Protein 6H7B (pdb70)

Nearest PDB structures (foldseek):
  6h7b-assembly1_C  TM=1.011E+00  e=3.199E-10  Leishmania major
  4ive-assembly1_A  TM=8.947E-01  e=1.977E-04  Homo sapiens
  3kur-assembly3_C  TM=9.479E-01  e=4.602E-04  Homo sapiens
  3kur-assembly8_H  TM=9.692E-01  e=7.920E-04  Homo sapiens
  4ive-assembly1_B  TM=9.303E-01  e=5.515E-04  Homo sapiens

B-factor: mean 55.82, std 16.02, range [29.41, 116.45]

Secondary structure (DSSP, 8-state):
-PPPPHHHHHTS-HHHHHHHHHHHHHHHHHHH-TTTHHHHHHHHTTS-HHHHHHHHT-HHHHHHHHHHHHHHHHHHH-/----TTPPP---/-PPPPHHHHHTS-HHHHHHHHHHHHHHHHHHH-TTTHHHHHHHHTTS-HHHHHHHHT-HHHHHHHHHHHHHHHHHT-/----TTPPPP--

Structure (mmCIF, N/CA/C/O backbone):
data_6H7B
#
_entry.id   6H7B
#
_cell.length_a   83.330
_cell.length_b   83.330
_cell.length_c   58.160
_cell.angle_alpha   90.00
_cell.angle_beta   90.00
_cell.angle_gamma   120.00
#
_symmetry.space_group_name_H-M   'P 65'
#
loop_
_entity.id
_entity.type
_entity.pdbx_description
1 polymer 'Polyadenylate-binding protein'
2 polymer HIS-HIS-MET-ASN-PRO-ASN-ALA-THR-GLU-PHE-MET-PRO
3 water water
#
loop_
_atom_site.group_PDB
_atom_site.id
_atom_site.type_symbol
_atom_site.label_atom_id
_atom_site.label_alt_id
_atom_site.label_comp_id
_atom_site.label_asym_id
_atom_site.label_entity_id
_atom_site.label_seq_id
_atom_site.pdbx_PDB_ins_code
_atom_site.Cartn_x
_atom_site.Cartn_y
_atom_site.Cartn_z
_atom_site.occupancy
_atom_site.B_iso_or_equiv
_atom_site.auth_seq_id
_atom_site.auth_comp_id
_atom_site.auth_asym_id
_atom_site.auth_atom_id
_atom_site.pdbx_PDB_model_num
ATOM 1 N N . LEU A 1 14 ? -2.005 -18.440 8.729 1.00 86.31 482 LEU A N 1
ATOM 2 C CA . LEU A 1 14 ? -2.926 -19.503 8.340 1.00 70.89 482 LEU A CA 1
ATOM 3 C C . LEU A 1 14 ? -3.158 -20.500 9.469 1.00 62.34 482 LEU A C 1
ATOM 4 O O . LEU A 1 14 ? -2.250 -21.248 9.836 1.00 59.80 482 LEU A O 1
ATOM 9 N N . PRO A 1 15 ? -4.378 -20.520 10.012 1.00 58.66 483 PRO A N 1
ATOM 10 C CA . PRO A 1 15 ? -4.698 -21.511 11.034 1.00 54.50 483 PRO A CA 1
ATOM 11 C C . PRO A 1 15 ? -4.685 -22.906 10.440 1.00 57.24 483 PRO A C 1
ATOM 12 O O . PRO A 1 15 ? -4.898 -23.082 9.227 1.00 50.85 483 PRO A O 1
ATOM 16 N N . PRO A 1 16 ? -4.424 -23.932 11.249 1.00 62.43 484 PRO A N 1
ATOM 17 C CA . PRO A 1 16 ? -4.380 -25.293 10.711 1.00 64.20 484 PRO A CA 1
ATOM 18 C C . PRO A 1 16 ? -5.759 -25.754 10.273 1.00 60.04 484 PRO A C 1
ATOM 19 O O . PRO A 1 16 ? -6.785 -25.301 10.787 1.00 61.94 484 PRO A O 1
ATOM 23 N N . ILE A 1 17 ? -5.771 -26.661 9.305 1.00 56.84 485 ILE A N 1
ATOM 24 C CA . ILE A 1 17 ? -7.015 -27.285 8.874 1.00 58.44 485 ILE A CA 1
ATOM 25 C C . ILE A 1 17 ? -7.346 -28.420 9.828 1.00 56.15 485 ILE A C 1
ATOM 26 O O . ILE A 1 17 ? -6.477 -29.226 10.183 1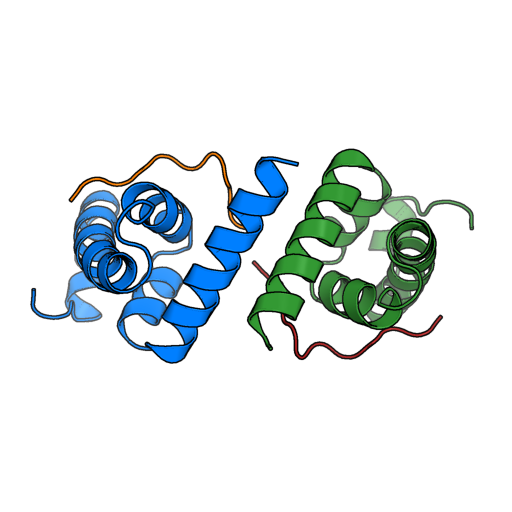.00 53.52 485 ILE A O 1
ATOM 31 N N . THR A 1 18 ? -8.596 -28.486 10.244 1.00 48.48 486 THR A N 1
ATOM 32 C CA . THR A 1 18 ? -9.056 -29.605 11.038 1.00 47.60 486 THR A CA 1
ATOM 33 C C . THR A 1 18 ? -9.292 -30.813 10.136 1.00 50.07 486 THR A C 1
ATOM 34 O O . THR A 1 18 ? -9.515 -30.669 8.930 1.00 43.15 486 THR A O 1
ATOM 38 N N . PRO A 1 19 ? -9.223 -32.026 10.689 1.00 57.63 487 PRO A N 1
ATOM 39 C CA . PRO A 1 19 ? -9.579 -33.199 9.875 1.00 59.27 487 PRO A CA 1
ATOM 40 C C . PRO A 1 19 ? -11.010 -33.145 9.373 1.00 48.88 487 PRO A C 1
ATOM 41 O O . PRO A 1 19 ? -11.283 -33.565 8.240 1.00 48.78 487 PRO A O 1
ATOM 45 N N . GLN A 1 20 ? -11.932 -32.624 10.188 1.00 44.13 488 GLN A N 1
ATOM 46 C CA . GLN A 1 20 ? -13.316 -32.467 9.750 1.00 45.64 488 GLN A CA 1
ATOM 47 C C . GLN A 1 20 ? -13.409 -31.566 8.526 1.00 42.28 488 GLN A C 1
ATOM 48 O O . GLN A 1 20 ? -14.144 -31.868 7.579 1.00 45.67 488 GLN A O 1
ATOM 54 N N . GLU A 1 21 ? -12.681 -30.446 8.532 1.00 39.10 489 GLU A N 1
ATOM 55 C CA . GLU A 1 21 ? -12.699 -29.554 7.378 1.00 41.83 489 GLU A CA 1
ATOM 56 C C . GLU A 1 21 ? -12.179 -30.251 6.132 1.00 43.46 489 GLU A C 1
ATOM 57 O O . GLU A 1 21 ? -12.779 -30.143 5.058 1.00 42.76 489 GLU A O 1
ATOM 63 N N . LEU A 1 22 ? -11.072 -30.985 6.265 1.00 39.10 490 LEU A N 1
ATOM 64 C CA . LEU A 1 22 ? -10.415 -31.567 5.100 1.00 47.60 490 LEU A CA 1
ATOM 65 C C . LEU A 1 22 ? -11.336 -32.537 4.370 1.00 38.79 490 LEU A C 1
ATOM 66 O O . LEU A 1 22 ? -11.417 -32.517 3.137 1.00 52.67 490 LEU A O 1
ATOM 71 N N . GLU A 1 23 ? -12.048 -33.385 5.113 1.00 39.76 491 GLU A N 1
ATOM 72 C CA . GLU A 1 23 ? -12.950 -34.344 4.485 1.00 42.44 491 GLU A CA 1
ATOM 73 C C . GLU A 1 23 ? -14.206 -33.690 3.928 1.00 51.43 491 GLU A C 1
ATOM 74 O O . GLU A 1 23 ? -14.934 -34.336 3.169 1.00 59.74 491 GLU A O 1
ATOM 80 N N . SER A 1 24 ? -14.477 -32.437 4.287 1.00 46.30 492 SER A N 1
ATOM 81 C CA . SER A 1 24 ? -15.623 -31.705 3.769 1.00 43.48 492 SER A CA 1
ATOM 82 C C . SER A 1 24 ? -15.281 -30.873 2.541 1.00 48.75 492 SER A C 1
ATOM 83 O O . SER A 1 24 ? -16.149 -30.156 2.036 1.00 51.86 492 SER A O 1
ATOM 86 N N . MET A 1 25 ? -14.048 -30.954 2.051 1.00 46.67 493 MET A N 1
ATOM 87 C CA . MET A 1 25 ? -13.592 -30.180 0.907 1.00 52.75 493 MET A CA 1
ATOM 88 C C . MET A 1 25 ? -13.469 -31.058 -0.331 1.00 58.42 493 MET A C 1
ATOM 89 O O . MET A 1 25 ? -13.230 -32.266 -0.239 1.00 52.78 493 MET A O 1
ATOM 94 N N . SER A 1 26 ? -13.608 -30.426 -1.493 1.00 57.15 494 SER A N 1
ATOM 95 C CA . SER A 1 26 ? -13.368 -31.101 -2.753 1.00 55.55 494 SER A CA 1
ATOM 96 C C . SER A 1 26 ? -11.885 -31.448 -2.894 1.00 47.52 494 SER A C 1
ATOM 97 O O . SER A 1 26 ? -11.034 -30.905 -2.180 1.00 46.60 494 SER A O 1
ATOM 100 N N . PRO A 1 27 ? -11.550 -32.362 -3.807 1.00 52.11 495 PRO A N 1
ATOM 101 C CA . PRO A 1 27 ? -10.129 -32.646 -4.061 1.00 57.84 495 PRO A CA 1
ATOM 102 C C . PRO A 1 27 ? -9.306 -31.410 -4.396 1.00 52.41 495 PRO A C 1
ATOM 103 O O . PRO A 1 27 ? -8.187 -31.265 -3.889 1.00 50.89 495 PRO A O 1
ATOM 107 N N . GLN A 1 28 ? -9.834 -30.498 -5.217 1.00 52.89 496 GLN A N 1
ATOM 108 C CA . GLN A 1 28 ? -9.051 -29.318 -5.573 1.00 64.30 496 GLN A CA 1
ATOM 109 C C . GLN A 1 28 ? -8.960 -28.326 -4.416 1.00 54.68 496 GLN A C 1
ATOM 110 O O . GLN A 1 28 ? -7.958 -27.615 -4.293 1.00 57.61 496 GLN A O 1
ATOM 116 N N . GLU A 1 29 ? -9.987 -28.261 -3.563 1.00 47.88 497 GLU A N 1
ATOM 117 C CA . GLU A 1 29 ? -9.922 -27.383 -2.398 1.00 44.01 497 GLU A CA 1
ATOM 118 C C . GLU A 1 29 ? -8.933 -27.913 -1.369 1.00 41.65 497 GLU A C 1
ATOM 119 O O . GLU A 1 29 ? -8.173 -27.142 -0.769 1.00 43.92 497 GLU A O 1
ATOM 125 N N . GLN A 1 30 ? -8.933 -29.229 -1.151 1.00 44.09 498 GLN A N 1
ATOM 126 C CA . GLN A 1 30 ? -7.925 -29.852 -0.298 1.00 44.75 498 GLN A CA 1
ATOM 127 C C . GLN A 1 30 ? -6.518 -29.497 -0.754 1.00 45.10 498 GLN A C 1
ATOM 128 O O . GLN A 1 30 ? -5.662 -29.120 0.055 1.00 43.97 498 GLN A O 1
ATOM 134 N N . ARG A 1 31 ? -6.261 -29.625 -2.058 1.00 51.15 499 ARG A N 1
ATOM 135 C CA . ARG A 1 31 ? -4.928 -29.361 -2.588 1.00 52.80 499 ARG A CA 1
ATOM 136 C C . ARG A 1 31 ? -4.497 -27.927 -2.312 1.00 53.34 499 ARG A C 1
ATOM 137 O O . ARG A 1 31 ? -3.370 -27.679 -1.871 1.00 49.13 499 ARG A O 1
ATOM 145 N N . ALA A 1 32 ? -5.386 -26.966 -2.572 1.00 47.83 500 ALA A N 1
ATOM 146 C CA . ALA A 1 32 ? -5.044 -25.563 -2.360 1.00 49.42 500 ALA A CA 1
ATOM 147 C C . ALA A 1 32 ? -4.796 -25.267 -0.886 1.00 48.66 500 ALA A C 1
ATOM 148 O O . ALA A 1 32 ? -3.855 -24.543 -0.540 1.00 48.92 500 ALA A O 1
ATOM 150 N N . ALA A 1 33 ? -5.633 -25.814 -0.002 1.00 45.88 501 ALA A N 1
ATOM 151 C CA . ALA A 1 33 ? -5.465 -25.560 1.425 1.00 45.35 501 ALA A CA 1
ATOM 152 C C . ALA A 1 33 ? -4.221 -26.256 1.972 1.00 41.32 501 ALA A C 1
ATOM 153 O O . ALA A 1 33 ? -3.486 -25.678 2.781 1.00 44.56 501 ALA A O 1
ATOM 155 N N . LEU A 1 34 ? -3.976 -27.501 1.558 1.00 39.27 502 LEU A N 1
ATOM 156 C CA . LEU A 1 34 ? -2.761 -28.187 1.984 1.00 40.34 502 LEU A CA 1
ATOM 157 C C . LEU A 1 34 ? -1.527 -27.556 1.352 1.00 41.34 502 LEU A C 1
ATOM 158 O O . LEU A 1 34 ? -0.508 -27.362 2.025 1.00 46.92 502 LEU A O 1
ATOM 163 N N . GLY A 1 35 ? -1.602 -27.232 0.059 1.00 47.37 503 GLY A N 1
ATOM 164 C CA . GLY A 1 35 ? -0.469 -26.612 -0.607 1.00 45.68 503 GLY A CA 1
ATOM 165 C C . GLY A 1 35 ? -0.075 -25.287 0.015 1.00 45.69 503 GLY A C 1
ATOM 166 O O . GLY A 1 35 ? 1.111 -25.009 0.206 1.00 45.70 503 GLY A O 1
ATOM 167 N N . ASP A 1 36 ? -1.063 -24.450 0.337 1.00 43.94 504 ASP A N 1
ATOM 168 C CA . ASP A 1 36 ? -0.760 -23.161 0.952 1.00 47.30 504 ASP A CA 1
ATOM 169 C C . ASP A 1 36 ? -0.019 -23.339 2.271 1.00 44.20 504 ASP A C 1
ATOM 170 O O . ASP A 1 36 ? 0.959 -22.634 2.543 1.00 49.43 504 ASP A O 1
ATOM 175 N N . ARG A 1 37 ? -0.472 -24.272 3.105 1.00 38.37 505 ARG A N 1
ATOM 176 C CA . ARG A 1 37 ? 0.138 -24.426 4.419 1.00 40.51 505 ARG A CA 1
ATOM 177 C C . ARG A 1 37 ? 1.461 -25.176 4.344 1.00 44.28 505 ARG A C 1
ATOM 178 O O . ARG A 1 37 ? 2.390 -24.872 5.100 1.00 42.53 505 ARG A O 1
ATOM 186 N N . LEU A 1 38 ? 1.567 -26.155 3.445 1.00 38.07 506 LEU A N 1
ATOM 187 C CA . LEU A 1 38 ? 2.853 -26.808 3.225 1.00 42.80 506 LEU A CA 1
ATOM 188 C C . LEU A 1 38 ? 3.888 -25.820 2.705 1.00 47.57 506 LEU A C 1
ATOM 189 O O . LEU A 1 38 ? 5.044 -25.831 3.143 1.00 43.08 506 LEU A O 1
ATOM 194 N N . PHE A 1 39 ? 3.486 -24.951 1.773 1.00 42.33 507 PHE A N 1
ATOM 195 C CA . PHE A 1 39 ? 4.428 -24.008 1.180 1.00 42.97 507 PHE A CA 1
ATOM 196 C C . PHE A 1 39 ? 5.092 -23.143 2.245 1.00 48.52 507 PHE A C 1
ATOM 197 O O . PHE A 1 39 ? 6.313 -22.949 2.225 1.00 46.24 507 PHE A O 1
ATOM 205 N N . LEU A 1 40 ? 4.307 -22.632 3.195 1.00 45.12 508 LEU A N 1
ATOM 206 C CA . LEU A 1 40 ? 4.864 -21.765 4.229 1.00 55.61 508 LEU A CA 1
ATOM 207 C C . LEU A 1 40 ? 5.900 -22.497 5.072 1.00 52.32 508 LEU A C 1
ATOM 208 O O . LEU A 1 40 ? 6.943 -21.929 5.417 1.00 46.92 508 LEU A O 1
ATOM 213 N N . LYS A 1 41 ? 5.638 -23.760 5.410 1.00 47.50 509 LYS A N 1
ATOM 214 C CA . LYS A 1 41 ? 6.599 -24.512 6.211 1.00 47.19 509 LYS A CA 1
ATOM 215 C C . LYS A 1 41 ? 7.848 -24.861 5.405 1.00 43.64 509 LYS A C 1
ATOM 216 O O . LYS A 1 41 ? 8.970 -24.785 5.922 1.00 45.02 509 LYS A O 1
ATOM 222 N N . VAL A 1 42 ? 7.677 -25.246 4.139 1.00 40.52 510 VAL A N 1
ATOM 223 C CA . VAL A 1 42 ? 8.830 -25.550 3.299 1.00 47.97 510 VAL A CA 1
ATOM 224 C C . VAL A 1 42 ? 9.651 -24.289 3.047 1.00 46.80 510 VAL A C 1
ATOM 225 O O . VAL A 1 42 ? 10.888 -24.334 3.005 1.00 44.54 510 VAL A O 1
ATOM 229 N N . TYR A 1 43 ? 8.977 -23.145 2.900 1.00 40.56 511 TYR A N 1
ATOM 230 C CA . TYR A 1 43 ? 9.661 -21.885 2.620 1.00 43.92 511 TYR A CA 1
ATOM 231 C C . TYR A 1 43 ? 10.639 -21.511 3.727 1.00 47.53 511 TYR A C 1
ATOM 232 O O . TYR A 1 43 ? 11.656 -20.859 3.462 1.00 47.88 511 TYR A O 1
ATOM 241 N N . GLU A 1 44 ? 10.355 -21.914 4.967 1.00 50.68 512 GLU A N 1
ATOM 242 C CA . GLU A 1 44 ? 11.274 -21.660 6.071 1.00 49.45 512 GLU A CA 1
ATOM 243 C C . GLU A 1 44 ? 12.571 -22.447 5.943 1.00 50.09 512 GLU A C 1
ATOM 244 O O . GLU A 1 44 ? 13.587 -22.037 6.512 1.00 54.14 512 GLU A O 1
ATOM 250 N N . ILE A 1 45 ? 12.559 -23.556 5.213 1.00 44.44 513 ILE A N 1
ATOM 251 C CA . ILE A 1 45 ? 13.715 -24.438 5.079 1.00 49.05 513 ILE A CA 1
ATOM 252 C C . ILE A 1 45 ? 14.421 -24.236 3.745 1.00 44.37 513 ILE A C 1
ATOM 253 O O . ILE A 1 45 ? 15.649 -24.178 3.685 1.00 44.98 513 ILE A O 1
ATOM 258 N N . ALA A 1 46 ? 13.654 -24.146 2.662 1.00 44.34 514 ALA A N 1
ATOM 259 C CA . ALA A 1 46 ? 14.198 -24.050 1.308 1.00 41.76 514 ALA A CA 1
ATOM 260 C C . ALA A 1 46 ? 13.388 -23.014 0.551 1.00 41.31 514 ALA A C 1
ATOM 261 O O . ALA A 1 46 ? 12.552 -23.351 -0.296 1.00 46.20 514 ALA A O 1
ATOM 263 N N . PRO A 1 47 ? 13.624 -21.726 0.822 1.00 45.14 515 PRO A N 1
ATOM 264 C CA . PRO A 1 47 ? 12.752 -20.688 0.245 1.00 54.77 515 PRO A CA 1
ATOM 265 C C . PRO A 1 47 ? 12.746 -20.682 -1.272 1.00 53.54 515 PRO A C 1
ATOM 266 O O . PRO A 1 47 ? 11.700 -20.431 -1.884 1.00 58.67 515 PRO A O 1
ATOM 270 N N . GLU A 1 48 ? 13.887 -20.963 -1.901 1.00 49.69 516 GLU A N 1
ATOM 271 C CA . GLU A 1 48 ? 13.960 -20.857 -3.353 1.00 49.66 516 GLU A CA 1
ATOM 272 C C . GLU A 1 48 ? 13.254 -22.026 -4.036 1.00 50.10 516 GLU A C 1
ATOM 273 O O . GLU A 1 48 ? 12.574 -21.835 -5.051 1.00 56.39 516 GLU A O 1
ATOM 279 N N . LEU A 1 49 ? 13.383 -23.238 -3.493 1.00 42.46 517 LEU A N 1
ATOM 280 C CA . LEU A 1 49 ? 12.792 -24.425 -4.103 1.00 43.39 517 LEU A CA 1
ATOM 281 C C . LEU A 1 49 ? 11.440 -24.796 -3.500 1.00 40.93 517 LEU A C 1
ATOM 282 O O . LEU A 1 49 ? 10.911 -25.867 -3.811 1.00 38.32 517 LEU A O 1
ATOM 287 N N . ALA A 1 50 ? 10.874 -23.937 -2.654 1.00 41.00 518 ALA A N 1
ATOM 288 C CA . ALA A 1 50 ? 9.591 -24.248 -2.028 1.00 42.33 518 ALA A CA 1
ATOM 289 C C . ALA A 1 50 ? 8.469 -24.533 -3.022 1.00 40.90 518 ALA A C 1
ATOM 290 O O . ALA A 1 50 ? 7.674 -25.450 -2.752 1.00 41.71 518 ALA A O 1
ATOM 292 N N . PRO A 1 51 ? 8.326 -23.817 -4.149 1.00 40.75 519 PRO A N 1
ATOM 293 C CA . PRO A 1 51 ? 7.249 -24.185 -5.087 1.00 43.24 519 PRO A CA 1
ATOM 294 C C . PRO A 1 51 ? 7.377 -25.599 -5.624 1.00 45.84 519 PRO A C 1
ATOM 295 O O . PRO A 1 51 ? 6.383 -26.337 -5.661 1.00 40.91 519 PRO A O 1
ATOM 299 N N . LYS A 1 52 ? 8.580 -26.002 -6.038 1.00 43.49 520 LYS A N 1
ATOM 300 C CA . LYS A 1 52 ? 8.766 -27.341 -6.586 1.00 38.53 520 LYS A CA 1
ATOM 301 C C . LYS A 1 52 ? 8.605 -28.414 -5.517 1.00 39.21 520 LYS A C 1
ATOM 302 O O . LYS A 1 52 ? 7.954 -29.438 -5.756 1.00 39.67 520 LYS A O 1
ATOM 308 N N . ILE A 1 53 ? 9.200 -28.214 -4.337 1.00 38.59 521 ILE A N 1
ATOM 309 C CA . ILE A 1 53 ? 9.091 -29.220 -3.281 1.00 33.64 521 ILE A CA 1
ATOM 310 C C . ILE A 1 53 ? 7.641 -29.365 -2.834 1.00 34.34 521 ILE A C 1
ATOM 311 O O . ILE A 1 53 ? 7.160 -30.478 -2.583 1.00 34.35 521 ILE A O 1
ATOM 316 N N . THR A 1 54 ? 6.920 -28.245 -2.732 1.00 37.10 522 THR A N 1
ATOM 317 C CA . THR A 1 54 ? 5.501 -28.318 -2.391 1.00 37.98 522 THR A CA 1
ATOM 318 C C . THR A 1 54 ? 4.726 -29.100 -3.446 1.00 41.37 522 THR A C 1
ATOM 319 O O . THR A 1 54 ? 3.881 -29.940 -3.110 1.00 39.50 522 THR A O 1
ATOM 323 N N . GLY A 1 55 ? 5.014 -28.852 -4.726 1.00 36.45 523 GLY A N 1
ATOM 324 C CA . GLY A 1 55 ? 4.402 -29.649 -5.776 1.00 42.12 523 GLY A CA 1
ATOM 325 C C . GLY A 1 55 ? 4.696 -31.131 -5.638 1.00 49.55 523 GLY A C 1
ATOM 326 O O . GLY A 1 55 ? 3.822 -31.971 -5.875 1.00 41.80 523 GLY A O 1
ATOM 327 N N . MET A 1 56 ? 5.930 -31.472 -5.252 1.00 38.52 524 MET A N 1
ATOM 328 C CA . MET A 1 56 ? 6.288 -32.873 -5.043 1.00 39.22 524 MET A CA 1
ATOM 329 C C . MET A 1 56 ? 5.491 -33.481 -3.893 1.00 40.05 524 MET A C 1
ATOM 330 O O . MET A 1 56 ? 5.016 -34.619 -3.991 1.00 45.53 524 MET A O 1
ATOM 335 N N . PHE A 1 57 ? 5.318 -32.728 -2.802 1.00 37.85 525 PHE A N 1
ATOM 336 C CA . PHE A 1 57 ? 4.545 -33.217 -1.660 1.00 36.98 525 PHE A CA 1
ATOM 337 C C . PHE A 1 57 ? 3.087 -33.449 -2.031 1.00 44.88 525 PHE A C 1
ATOM 338 O O . PHE A 1 57 ? 2.461 -34.407 -1.560 1.00 43.42 525 PHE A O 1
ATOM 346 N N . LEU A 1 58 ? 2.523 -32.572 -2.861 1.00 41.20 526 LEU A N 1
ATOM 347 C CA . LEU A 1 58 ? 1.108 -32.656 -3.189 1.00 49.11 526 LEU A CA 1
ATOM 348 C C . LEU A 1 58 ? 0.767 -33.849 -4.069 1.00 52.22 526 LEU A C 1
ATOM 349 O O . LEU A 1 58 ? -0.420 -34.130 -4.260 1.00 50.40 526 LEU A O 1
ATOM 354 N N . GLU A 1 59 ? 1.758 -34.561 -4.601 1.00 49.21 527 GLU A N 1
ATOM 355 C CA . GLU A 1 59 ? 1.458 -35.810 -5.285 1.00 53.69 527 GLU A CA 1
ATOM 356 C C . GLU A 1 59 ? 1.145 -36.943 -4.316 1.00 74.50 527 GLU A C 1
ATOM 357 O O . GLU A 1 59 ? 0.607 -37.971 -4.743 1.00 81.49 527 GLU A O 1
ATOM 363 N N . MET A 1 60 ? 1.459 -36.780 -3.034 1.00 71.21 528 MET A N 1
ATOM 364 C CA A MET A 1 60 ? 1.103 -37.787 -2.047 0.50 70.92 528 MET A CA 1
ATOM 365 C CA B MET A 1 60 ? 1.106 -37.778 -2.037 0.50 70.90 528 MET A CA 1
ATOM 366 C C . MET A 1 60 ? -0.391 -37.732 -1.746 1.00 66.48 528 MET A C 1
ATOM 367 O O . MET A 1 60 ? -1.087 -36.764 -2.069 1.00 58.75 528 MET A O 1
ATOM 376 N N . LYS A 1 61 ? -0.884 -38.794 -1.118 1.00 66.83 529 LYS A N 1
ATOM 377 C CA . LYS A 1 61 ? -2.285 -38.821 -0.732 1.00 74.70 529 LYS A CA 1
ATOM 378 C C . LYS A 1 61 ? -2.559 -37.699 0.267 1.00 65.05 529 LYS A C 1
ATOM 379 O O . LYS A 1 61 ? -1.708 -37.404 1.115 1.00 68.19 529 LYS A O 1
ATOM 385 N N . PRO A 1 62 ? -3.718 -37.040 0.184 1.00 67.05 530 PRO A N 1
ATOM 386 C CA . PRO A 1 62 ? -3.982 -35.898 1.077 1.00 67.29 530 PRO A CA 1
ATOM 387 C C . PRO A 1 62 ? -3.856 -36.223 2.556 1.00 68.96 530 PRO A C 1
ATOM 388 O O . PRO A 1 62 ? -3.594 -35.312 3.350 1.00 64.38 530 PRO A O 1
ATOM 392 N N . LYS A 1 63 ? -4.028 -37.485 2.955 1.00 77.58 531 LYS A N 1
ATOM 393 C CA . LYS A 1 63 ? -3.819 -37.841 4.354 1.00 78.08 531 LYS A CA 1
ATOM 394 C C . LYS A 1 63 ? -2.343 -37.768 4.725 1.00 62.33 531 LYS A C 1
ATOM 395 O O . LYS A 1 63 ? -1.995 -37.325 5.826 1.00 70.17 531 LYS A O 1
ATOM 401 N N . GLU A 1 64 ? -1.460 -38.191 3.819 1.00 55.92 532 GLU A N 1
ATOM 402 C CA . GLU A 1 64 ? -0.032 -38.146 4.112 1.00 63.03 532 GLU A CA 1
ATOM 403 C C . GLU A 1 64 ? 0.493 -36.717 4.082 1.00 57.78 532 GLU A C 1
ATOM 404 O O . GLU A 1 64 ? 1.334 -36.343 4.907 1.00 58.16 532 GLU A O 1
ATOM 410 N N . ALA A 1 65 ? 0.011 -35.904 3.138 1.00 51.90 533 ALA A N 1
ATOM 411 C CA . ALA A 1 65 ? 0.405 -34.500 3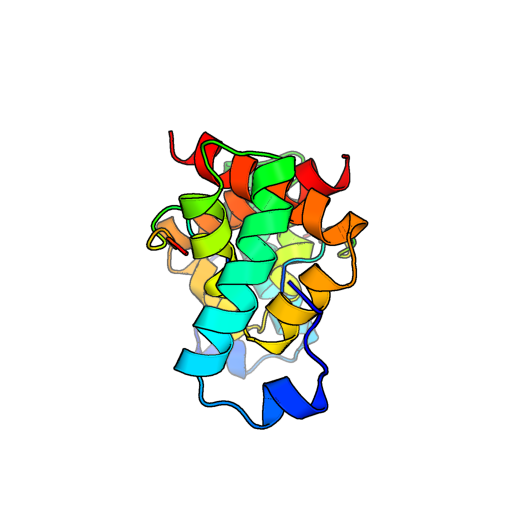.104 1.00 48.95 533 ALA A CA 1
ATOM 412 C C . ALA A 1 65 ? -0.049 -33.775 4.363 1.00 46.68 533 ALA A C 1
ATOM 413 O O . ALA A 1 65 ? 0.680 -32.936 4.906 1.00 45.63 533 ALA A O 1
ATOM 415 N N . TYR A 1 66 ? -1.254 -34.091 4.840 1.00 48.51 534 TYR A N 1
ATOM 416 C CA . TYR A 1 66 ? -1.772 -33.472 6.055 1.00 45.22 534 TYR A CA 1
ATOM 417 C C . TYR A 1 66 ? -0.939 -33.855 7.273 1.00 44.47 534 TYR A C 1
ATOM 418 O O . TYR A 1 66 ? -0.743 -33.039 8.180 1.00 54.49 534 TYR A O 1
ATOM 427 N N . GLU A 1 67 ? -0.450 -35.098 7.314 1.00 49.56 535 GLU A N 1
ATOM 428 C CA . GLU A 1 67 ? 0.405 -35.529 8.418 1.00 59.59 535 GLU A CA 1
ATOM 429 C C . GLU A 1 67 ? 1.658 -34.668 8.526 1.00 47.62 535 GLU A C 1
ATOM 430 O O . GLU A 1 67 ? 2.130 -34.385 9.634 1.00 52.19 535 GLU A O 1
ATOM 436 N N . LEU A 1 68 ? 2.211 -34.240 7.387 1.00 50.17 536 LEU A N 1
ATOM 437 C CA . LEU A 1 68 ? 3.413 -33.412 7.413 1.00 51.72 536 LEU A CA 1
ATOM 438 C C . LEU A 1 68 ? 3.168 -32.083 8.113 1.00 59.47 536 LEU A C 1
ATOM 439 O O . LEU A 1 68 ? 4.078 -31.542 8.752 1.00 54.11 536 LEU A O 1
ATOM 444 N N . LEU A 1 69 ? 1.954 -31.540 8.005 1.00 43.30 537 LEU A N 1
ATOM 445 C CA . LEU A 1 69 ? 1.647 -30.278 8.665 1.00 46.25 537 LEU A CA 1
ATOM 446 C C . LEU A 1 69 ? 1.594 -30.412 10.178 1.00 49.09 537 LEU A C 1
ATOM 447 O O . LEU A 1 69 ? 1.685 -29.400 10.881 1.00 54.62 537 LEU A O 1
ATOM 452 N N . ASN A 1 70 ? 1.443 -31.632 10.694 1.00 49.36 538 ASN A N 1
ATOM 453 C CA . ASN A 1 70 ? 1.338 -31.863 12.129 1.00 59.26 538 ASN A CA 1
ATOM 454 C C . ASN A 1 70 ? 2.515 -32.665 12.669 1.00 61.09 538 ASN A C 1
ATOM 455 O O . ASN A 1 70 ? 2.424 -33.234 13.762 1.00 58.24 538 ASN A O 1
ATOM 460 N N . ASP A 1 71 ? 3.621 -32.722 11.924 1.00 55.40 539 ASP A N 1
ATOM 461 C CA . ASP A 1 71 ? 4.824 -33.439 12.359 1.00 54.16 539 ASP A CA 1
ATOM 462 C C . ASP A 1 71 ? 6.019 -32.712 11.736 1.00 52.62 539 ASP A C 1
ATOM 463 O O . ASP A 1 71 ? 6.428 -33.014 10.613 1.00 53.29 539 ASP A O 1
ATOM 468 N N . GLN A 1 72 ? 6.569 -31.754 12.485 1.00 52.06 540 GLN A N 1
ATOM 469 C CA . GLN A 1 72 ? 7.652 -30.932 11.956 1.00 54.30 540 GLN A CA 1
ATOM 470 C C . GLN A 1 72 ? 8.904 -31.760 11.687 1.00 54.89 540 GLN A C 1
ATOM 471 O O . GLN A 1 72 ? 9.626 -31.505 10.716 1.00 52.76 540 GLN A O 1
ATOM 477 N N . LYS A 1 73 ? 9.185 -32.749 12.540 1.00 55.82 541 LYS A N 1
ATOM 478 C CA . LYS A 1 73 ? 10.329 -33.624 12.302 1.00 56.67 541 LYS A CA 1
ATOM 479 C C . LYS A 1 73 ? 10.190 -34.352 10.971 1.00 56.71 541 LYS A C 1
ATOM 480 O O . LYS A 1 73 ? 11.149 -34.441 10.195 1.00 48.03 541 LYS A O 1
ATOM 486 N N . ARG A 1 74 ? 8.996 -34.878 10.686 1.00 50.61 542 ARG A N 1
ATOM 487 C CA . ARG A 1 74 ? 8.811 -35.633 9.451 1.00 59.92 542 ARG A CA 1
ATOM 488 C C . ARG A 1 74 ? 8.796 -34.714 8.235 1.00 50.35 542 ARG A C 1
ATOM 489 O O . ARG A 1 74 ? 9.286 -35.089 7.164 1.00 44.12 542 ARG A O 1
ATOM 497 N N . LEU A 1 75 ? 8.238 -33.508 8.372 1.00 39.30 543 LEU A N 1
ATOM 498 C CA . LEU A 1 75 ? 8.296 -32.551 7.272 1.00 35.20 543 LEU A CA 1
ATOM 499 C C . LEU A 1 75 ? 9.742 -32.237 6.901 1.00 39.83 543 LEU A C 1
ATOM 500 O O . LEU A 1 75 ? 10.113 -32.263 5.722 1.00 37.72 543 LEU A O 1
ATOM 505 N N . GLU A 1 76 ? 10.577 -31.943 7.900 1.00 39.78 544 GLU A N 1
ATOM 506 C CA . GLU A 1 76 ? 11.969 -31.605 7.616 1.00 44.04 544 GLU A CA 1
ATOM 507 C C . GLU A 1 76 ? 12.693 -32.761 6.933 1.00 44.00 544 GLU A C 1
ATOM 508 O O . GLU A 1 76 ? 13.486 -32.544 6.009 1.00 42.42 544 GLU A O 1
ATOM 514 N N . GLU A 1 77 ? 12.420 -33.999 7.361 1.00 42.24 545 GLU A N 1
ATOM 515 C CA . GLU A 1 77 ? 12.998 -35.159 6.686 1.00 48.90 545 GLU A CA 1
ATOM 516 C C . GLU A 1 77 ? 12.527 -35.250 5.240 1.00 45.14 545 GLU A C 1
ATOM 517 O O . GLU A 1 77 ? 13.318 -35.571 4.344 1.00 40.74 545 GLU A O 1
ATOM 523 N N . ARG A 1 78 ? 11.239 -34.979 4.995 1.00 38.10 546 ARG A N 1
ATOM 524 C CA . ARG A 1 78 ? 10.702 -35.038 3.636 1.00 37.40 546 ARG A CA 1
ATOM 525 C C . ARG A 1 78 ? 11.246 -33.920 2.760 1.00 34.14 546 ARG A C 1
ATOM 526 O O . ARG A 1 78 ? 11.368 -34.097 1.543 1.00 33.88 546 ARG A O 1
ATOM 534 N N . VAL A 1 79 ? 11.550 -32.755 3.338 1.00 32.53 547 VAL A N 1
ATOM 535 C CA . VAL A 1 79 ? 12.184 -31.707 2.544 1.00 31.07 547 VAL A CA 1
ATOM 536 C C . VAL A 1 79 ? 13.585 -32.140 2.124 1.00 33.33 547 VAL A C 1
ATOM 537 O O . VAL A 1 79 ? 13.978 -31.977 0.962 1.00 35.50 547 VAL A O 1
ATOM 541 N N . THR A 1 80 ? 14.352 -32.705 3.059 1.00 33.01 548 THR A N 1
ATOM 542 C CA . THR A 1 80 ? 15.671 -33.239 2.732 1.00 38.61 548 THR A CA 1
ATOM 543 C C . THR A 1 80 ? 15.578 -34.312 1.655 1.00 47.09 548 THR A C 1
ATOM 544 O O . THR A 1 80 ? 16.368 -34.317 0.703 1.00 40.09 548 THR A O 1
ATOM 548 N N . GLU A 1 81 ? 14.609 -35.224 1.781 1.00 37.51 549 GLU A N 1
ATOM 549 C CA . GLU A 1 81 ? 14.432 -36.255 0.763 1.00 38.39 549 GLU A CA 1
ATOM 550 C C . GLU A 1 81 ? 14.125 -35.642 -0.598 1.00 32.85 549 GLU A C 1
ATOM 551 O O . GLU A 1 81 ? 14.651 -36.094 -1.622 1.00 40.54 549 GLU A O 1
ATOM 557 N N . ALA A 1 82 ? 13.280 -34.606 -0.629 1.00 32.65 550 ALA A N 1
ATOM 558 C CA . ALA A 1 82 ? 12.938 -33.969 -1.897 1.00 32.69 550 ALA A CA 1
ATOM 559 C C . ALA A 1 82 ? 14.148 -33.286 -2.519 1.00 35.26 550 ALA A C 1
ATOM 560 O O . ALA A 1 82 ? 14.364 -33.381 -3.734 1.00 33.21 550 ALA A O 1
ATOM 562 N N . LEU A 1 83 ? 14.933 -32.573 -1.709 1.00 33.18 551 LEU A N 1
ATOM 563 C CA . LEU A 1 83 ? 16.150 -31.951 -2.225 1.00 35.27 551 LEU A CA 1
ATOM 564 C C . LEU A 1 83 ? 17.098 -32.996 -2.791 1.00 36.78 551 LEU A C 1
ATOM 565 O O . LEU A 1 83 ? 17.731 -32.778 -3.831 1.00 35.41 551 LEU A O 1
ATOM 570 N N . CYS A 1 84 ? 17.204 -34.145 -2.124 1.00 33.05 552 CYS A N 1
ATOM 571 C CA . CYS A 1 84 ? 18.109 -35.182 -2.602 1.00 35.25 552 CYS A CA 1
ATOM 572 C C . CYS A 1 84 ? 17.601 -35.814 -3.890 1.00 34.07 552 CYS A C 1
ATOM 573 O O . CYS A 1 84 ? 18.401 -36.158 -4.770 1.00 37.87 552 CYS A O 1
ATOM 576 N N . VAL A 1 85 ? 16.282 -35.971 -4.025 1.00 35.31 553 VAL A N 1
ATOM 577 C CA . VAL A 1 85 ? 15.719 -36.415 -5.298 1.00 36.76 553 VAL A CA 1
ATOM 578 C C . VAL A 1 85 ? 16.059 -35.419 -6.399 1.00 41.08 553 VAL A C 1
ATOM 579 O O . VAL A 1 85 ? 16.464 -35.806 -7.504 1.00 37.59 553 VAL A O 1
ATOM 583 N N . LEU A 1 86 ? 15.934 -34.121 -6.103 1.00 36.96 554 LEU A N 1
ATOM 584 C CA . LEU A 1 86 ? 16.247 -33.089 -7.089 1.00 39.96 554 LEU A CA 1
ATOM 585 C C . LEU A 1 86 ? 17.736 -33.058 -7.423 1.00 32.10 554 LEU A C 1
ATOM 586 O O . LEU A 1 86 ? 18.109 -32.898 -8.592 1.00 39.80 554 LEU A O 1
ATOM 591 N N . LYS A 1 87 ? 18.604 -33.197 -6.417 1.00 33.07 555 LYS A N 1
ATOM 592 C CA . LYS A 1 87 ? 20.040 -33.221 -6.695 1.00 33.83 555 LYS A CA 1
ATOM 593 C C . LYS A 1 87 ? 20.408 -34.408 -7.574 1.00 45.61 555 LYS A C 1
ATOM 594 O O . LYS A 1 87 ? 21.221 -34.279 -8.500 1.00 41.28 555 LYS A O 1
ATOM 600 N N . ALA A 1 88 ? 19.821 -35.576 -7.297 1.00 36.89 556 ALA A N 1
ATOM 601 C CA . ALA A 1 88 ? 20.117 -36.763 -8.093 1.00 41.78 556 ALA A CA 1
ATOM 602 C C . ALA A 1 88 ? 19.569 -36.636 -9.508 1.00 43.89 556 ALA A C 1
ATOM 603 O O . ALA A 1 88 ? 20.109 -37.241 -10.441 1.00 45.83 556 ALA A O 1
ATOM 605 N N . HIS A 1 89 ? 18.500 -35.860 -9.682 1.00 42.07 557 HIS A N 1
ATOM 606 C CA . HIS A 1 89 ? 17.932 -35.648 -11.007 1.00 46.85 557 HIS A CA 1
ATOM 607 C C . HIS A 1 89 ? 18.875 -34.859 -11.910 1.00 43.67 557 HIS A C 1
ATOM 608 O O . HIS A 1 89 ? 18.854 -35.043 -13.132 1.00 54.90 557 HIS A O 1
ATOM 615 N N . GLN A 1 90 ? 19.699 -33.972 -11.337 1.00 47.02 558 GLN A N 1
ATOM 616 C CA . GLN A 1 90 ? 20.640 -33.208 -12.155 1.00 49.07 558 GLN A CA 1
ATOM 617 C C . GLN A 1 90 ? 21.776 -34.083 -12.660 1.00 61.53 558 GLN A C 1
ATOM 618 O O . GLN A 1 90 ? 22.375 -33.783 -13.700 1.00 66.11 558 GLN A O 1
ATOM 624 N N . THR A 1 91 ? 22.080 -35.159 -11.943 1.00 55.74 559 THR A N 1
ATOM 625 C CA . THR A 1 91 ? 23.197 -36.035 -12.273 1.00 72.56 559 THR A CA 1
ATOM 626 C C . THR A 1 91 ? 22.792 -37.069 -13.317 1.00 71.53 559 THR A C 1
ATOM 627 O O . THR A 1 91 ? 21.699 -37.631 -13.255 1.00 76.26 559 THR A O 1
ATOM 631 N N . HIS B 2 1 ? 5.370 -43.990 -6.177 1.00 74.82 138 HIS B N 1
ATOM 632 C CA . HIS B 2 1 ? 5.365 -43.523 -4.795 1.00 75.72 138 HIS B CA 1
ATOM 633 C C . HIS B 2 1 ? 6.651 -42.774 -4.455 1.00 68.64 138 HIS B C 1
ATOM 634 O O . HIS B 2 1 ? 6.655 -41.901 -3.589 1.00 60.84 138 HIS B O 1
ATOM 641 N N . HIS B 2 2 ? 7.739 -43.129 -5.135 1.00 66.81 139 HIS B N 1
ATOM 642 C CA . HIS B 2 2 ? 8.957 -42.335 -5.056 1.00 62.13 139 HIS B CA 1
ATOM 643 C C . HIS B 2 2 ? 8.676 -40.923 -5.559 1.00 54.76 139 HIS B C 1
ATOM 644 O O . HIS B 2 2 ? 8.002 -40.736 -6.575 1.00 61.86 139 HIS B O 1
ATOM 651 N N . MET B 2 3 ? 9.174 -39.926 -4.829 1.00 50.72 140 MET B N 1
ATOM 652 C CA . MET B 2 3 ? 8.864 -38.541 -5.160 1.00 52.46 140 MET B CA 1
ATOM 653 C C . MET B 2 3 ? 9.356 -38.199 -6.562 1.00 57.48 140 MET B C 1
ATOM 654 O O . MET B 2 3 ? 10.386 -38.694 -7.025 1.00 56.85 140 MET B O 1
ATOM 659 N N . ASN B 2 4 ? 8.596 -37.339 -7.237 1.00 59.90 141 ASN B N 1
ATOM 660 C CA . ASN B 2 4 ? 8.767 -37.092 -8.660 1.00 52.96 141 ASN B CA 1
ATOM 661 C C . ASN B 2 4 ? 9.468 -35.760 -8.876 1.00 45.95 141 ASN B C 1
ATOM 662 O O . ASN B 2 4 ? 8.873 -34.708 -8.600 1.00 46.63 141 ASN B O 1
ATOM 667 N N . PRO B 2 5 ? 10.712 -35.744 -9.370 1.00 47.29 142 PRO B N 1
ATOM 668 C CA . PRO B 2 5 ? 11.389 -34.463 -9.626 1.00 48.94 142 PRO B CA 1
ATOM 669 C C . PRO B 2 5 ? 10.768 -33.661 -10.757 1.00 47.68 142 PRO B C 1
ATOM 670 O O . PRO B 2 5 ? 11.100 -32.478 -10.907 1.00 43.10 142 PRO B O 1
ATOM 674 N N . ASN B 2 6 ? 9.885 -34.259 -11.553 1.00 43.49 143 ASN B N 1
ATOM 675 C CA . ASN B 2 6 ? 9.199 -33.552 -12.625 1.00 49.04 143 ASN B CA 1
ATOM 676 C C . ASN B 2 6 ? 7.836 -33.027 -12.201 1.00 53.45 143 ASN B C 1
ATOM 677 O O . ASN B 2 6 ? 7.049 -32.618 -13.061 1.00 50.75 143 ASN B O 1
ATOM 682 N N . ALA B 2 7 ? 7.542 -33.028 -10.904 1.00 51.99 144 ALA B N 1
ATOM 683 C CA . ALA B 2 7 ? 6.235 -32.594 -10.429 1.00 58.09 144 ALA B CA 1
ATOM 684 C C . ALA B 2 7 ? 5.992 -31.127 -10.772 1.00 46.78 144 ALA B C 1
ATOM 685 O O . ALA B 2 7 ? 6.927 -30.334 -10.906 1.00 48.26 144 ALA B O 1
ATOM 687 N N . THR B 2 8 ? 4.716 -30.771 -10.918 1.00 48.86 145 THR B N 1
ATOM 688 C CA . THR B 2 8 ? 4.352 -29.394 -11.229 1.00 50.40 145 THR B CA 1
ATOM 689 C C . THR B 2 8 ? 4.513 -28.517 -9.993 1.00 46.46 145 THR B C 1
ATOM 690 O O . THR B 2 8 ? 4.077 -28.885 -8.897 1.00 45.77 145 THR B O 1
ATOM 694 N N . GLU B 2 9 ? 5.140 -27.356 -10.168 1.00 44.89 146 GLU B N 1
ATOM 695 C CA . GLU B 2 9 ? 5.360 -26.452 -9.048 1.00 44.84 146 GLU B CA 1
ATOM 696 C C . GLU B 2 9 ? 4.034 -25.921 -8.515 1.00 51.15 146 GLU B C 1
ATOM 697 O O . GLU B 2 9 ? 3.073 -25.721 -9.261 1.00 52.33 146 GLU B O 1
ATOM 703 N N . PHE B 2 10 ? 3.989 -25.683 -7.207 1.00 47.22 147 PHE B N 1
ATOM 704 C CA . PHE B 2 10 ? 2.825 -25.096 -6.560 1.00 56.24 147 PHE B CA 1
ATOM 705 C C . PHE B 2 10 ? 3.106 -23.641 -6.211 1.00 59.19 147 PHE B C 1
ATOM 706 O O . PHE B 2 10 ? 4.101 -23.338 -5.546 1.00 63.18 147 PHE B O 1
ATOM 714 N N . MET B 2 11 ? 2.219 -22.749 -6.646 1.00 69.45 148 MET B N 1
ATOM 715 C CA . MET B 2 11 ? 2.266 -21.352 -6.240 1.00 71.38 148 MET B CA 1
ATOM 716 C C . MET B 2 11 ? 1.061 -21.043 -5.367 1.00 61.60 148 MET B C 1
ATOM 717 O O . MET B 2 11 ? -0.079 -21.278 -5.792 1.00 70.79 148 MET B O 1
ATOM 722 N N . PRO B 2 12 ? 1.259 -20.530 -4.145 1.00 66.60 149 PRO B N 1
ATOM 723 C CA . PRO B 2 12 ? 0.168 -20.190 -3.224 1.00 76.14 149 PRO B CA 1
ATOM 724 C C . PRO B 2 12 ? -0.730 -19.075 -3.754 1.00 74.38 149 PRO B C 1
ATOM 725 O O . PRO B 2 12 ? -0.288 -18.306 -4.607 1.00 72.72 149 PRO B O 1
ATOM 729 N N . LEU C 1 14 ? 25.536 -62.914 -10.938 1.00 88.50 482 LEU C N 1
ATOM 730 C CA . LEU C 1 14 ? 24.317 -63.705 -10.798 1.00 90.50 482 LEU C CA 1
ATOM 731 C C . LEU C 1 14 ? 23.393 -63.540 -12.000 1.00 82.36 482 LEU C C 1
ATOM 732 O O . LEU C 1 14 ? 23.319 -62.462 -12.588 1.00 79.88 482 LEU C O 1
ATOM 737 N N . PRO C 1 15 ? 22.685 -64.611 -12.366 1.00 74.77 483 PRO C N 1
ATOM 738 C CA . PRO C 1 15 ? 21.707 -64.496 -13.444 1.00 68.82 483 PRO C CA 1
ATOM 739 C C . PRO C 1 15 ? 20.526 -63.655 -13.000 1.00 69.10 483 PRO C C 1
ATOM 740 O O . PRO C 1 15 ? 20.214 -63.581 -11.799 1.00 66.02 483 PRO C O 1
ATOM 744 N N . PRO C 1 16 ? 19.838 -62.998 -13.930 1.00 76.10 484 PRO C N 1
ATOM 745 C CA . PRO C 1 16 ? 18.728 -62.126 -13.538 1.00 70.97 484 PRO C CA 1
ATOM 746 C C . PRO C 1 16 ? 17.499 -62.934 -13.155 1.00 60.65 484 PRO C C 1
ATOM 747 O O . PRO C 1 16 ? 17.331 -64.093 -13.540 1.00 62.29 484 PRO C O 1
ATOM 751 N N . ILE C 1 17 ? 16.637 -62.301 -12.369 1.00 58.47 485 ILE C N 1
ATOM 752 C CA . ILE C 1 17 ? 15.375 -62.902 -11.956 1.00 58.12 485 ILE C CA 1
ATOM 753 C C . ILE C 1 17 ? 14.311 -62.547 -12.979 1.00 57.40 485 ILE C C 1
ATOM 754 O O . ILE C 1 17 ? 14.274 -61.424 -13.498 1.00 66.88 485 ILE C O 1
ATOM 759 N N . THR C 1 18 ? 13.475 -63.467 -13.259 1.00 51.03 486 THR C N 1
ATOM 760 C CA . THR C 1 18 ? 12.321 -63.160 -14.085 1.00 49.63 486 THR C CA 1
ATOM 761 C C . THR C 1 18 ? 11.172 -62.676 -13.205 1.00 52.29 486 THR C C 1
ATOM 762 O O . THR C 1 18 ? 11.123 -62.992 -12.011 1.00 45.94 486 THR C O 1
ATOM 766 N N . PRO C 1 19 ? 10.243 -61.888 -13.753 1.00 57.85 487 PRO C N 1
ATOM 767 C CA . PRO C 1 19 ? 9.073 -61.496 -12.953 1.00 52.30 487 PRO C CA 1
ATOM 768 C C . PRO C 1 19 ? 8.255 -62.688 -12.498 1.00 49.94 487 PRO C C 1
ATOM 769 O O . PRO C 1 19 ? 7.686 -62.663 -11.399 1.00 47.86 487 PRO C O 1
ATOM 773 N N . GLN C 1 20 ? 8.201 -63.743 -13.313 1.00 50.50 488 GLN C N 1
ATOM 774 C CA . GLN C 1 20 ? 7.452 -64.937 -12.940 1.00 48.93 488 GLN C CA 1
ATOM 775 C C . GLN C 1 20 ? 8.055 -65.604 -11.710 1.00 47.39 488 GLN C C 1
ATOM 776 O O . GLN C 1 20 ? 7.325 -66.106 -10.847 1.00 47.82 488 GLN C O 1
ATOM 782 N N . GLU C 1 21 ? 9.388 -65.633 -11.615 1.00 41.15 489 GLU C N 1
ATOM 783 C CA . GLU C 1 21 ? 10.029 -66.185 -10.424 1.00 45.85 489 GLU C CA 1
ATOM 784 C C . GLU C 1 21 ? 9.750 -65.328 -9.203 1.00 45.24 489 GLU C C 1
ATOM 785 O O . GLU C 1 21 ? 9.451 -65.848 -8.121 1.00 41.07 489 GLU C O 1
ATOM 791 N N . LEU C 1 22 ? 9.874 -64.007 -9.361 1.00 39.04 490 LEU C N 1
ATOM 792 C CA . LEU C 1 22 ? 9.775 -63.092 -8.231 1.00 44.34 490 LEU C CA 1
ATOM 793 C C . LEU C 1 22 ? 8.417 -63.195 -7.557 1.00 38.16 490 LEU C C 1
ATOM 794 O O . LEU C 1 22 ? 8.328 -63.245 -6.325 1.00 50.90 490 LEU C O 1
ATOM 799 N N . GLU C 1 23 ? 7.345 -63.245 -8.351 1.00 44.59 491 GLU C N 1
ATOM 800 C CA . GLU C 1 23 ? 6.005 -63.360 -7.790 1.00 46.25 491 GLU C CA 1
ATOM 801 C C . GLU C 1 23 ? 5.764 -64.716 -7.136 1.00 48.92 491 GLU C C 1
ATOM 802 O O . GLU C 1 23 ? 4.799 -64.862 -6.378 1.00 52.11 491 GLU C O 1
ATOM 808 N N . SER C 1 24 ? 6.610 -65.706 -7.406 1.00 41.85 492 SER C N 1
ATOM 809 C CA . SER C 1 24 ? 6.448 -67.040 -6.849 1.00 41.28 492 SER C CA 1
ATOM 810 C C . SER C 1 24 ? 7.294 -67.270 -5.604 1.00 44.29 492 SER C C 1
ATOM 811 O O . SER C 1 24 ? 7.313 -68.389 -5.078 1.00 45.18 492 SER C O 1
ATOM 814 N N . MET C 1 25 ? 7.979 -66.243 -5.115 1.00 45.27 493 MET C N 1
ATOM 815 C CA . MET C 1 25 ? 8.847 -66.355 -3.953 1.00 43.92 493 MET C CA 1
ATOM 816 C C . MET C 1 25 ? 8.191 -65.730 -2.730 1.00 50.47 493 MET C C 1
ATOM 817 O O . MET C 1 25 ? 7.382 -64.805 -2.836 1.00 49.53 493 MET C O 1
ATOM 822 N N . SER C 1 26 ? 8.568 -66.238 -1.560 1.00 50.86 494 SER C N 1
ATOM 823 C CA . SER C 1 26 ? 8.149 -65.631 -0.312 1.00 52.62 494 SER C CA 1
ATOM 824 C C . SER C 1 26 ? 8.775 -64.245 -0.172 1.00 47.99 494 SER C C 1
ATOM 825 O O . SER C 1 26 ? 9.737 -63.911 -0.870 1.00 43.02 494 SER C O 1
ATOM 828 N N . PRO C 1 27 ? 8.232 -63.406 0.713 1.00 50.40 495 PRO C N 1
ATOM 829 C CA . PRO C 1 27 ? 8.859 -62.094 0.941 1.00 52.09 495 PRO C CA 1
ATOM 830 C C . PRO C 1 27 ? 10.336 -62.168 1.305 1.00 47.05 495 PRO C C 1
ATOM 831 O O . PRO C 1 27 ? 11.127 -61.367 0.795 1.00 47.01 495 PRO C O 1
ATOM 835 N N . GLN C 1 28 ? 10.739 -63.116 2.157 1.00 55.93 496 GLN C N 1
ATOM 836 C CA . GLN C 1 28 ? 12.150 -63.205 2.520 1.00 60.38 496 GLN C CA 1
ATOM 837 C C . GLN C 1 28 ? 13.000 -63.778 1.392 1.00 61.00 496 GLN C C 1
ATOM 838 O O . GLN C 1 28 ? 14.179 -63.424 1.276 1.00 51.70 496 GLN C O 1
ATOM 844 N N . GLU C 1 29 ? 12.428 -64.652 0.558 1.00 54.94 497 GLU C N 1
ATOM 845 C CA . GLU C 1 29 ? 13.144 -65.128 -0.622 1.00 47.48 497 GLU C CA 1
ATOM 846 C C . GLU C 1 29 ? 13.370 -63.996 -1.611 1.00 42.67 497 GLU C C 1
ATOM 847 O O . GLU C 1 29 ? 14.435 -63.906 -2.236 1.00 45.85 497 GLU C O 1
ATOM 853 N N . GLN C 1 30 ? 12.362 -63.140 -1.787 1.00 43.99 498 GLN C N 1
ATOM 854 C CA . GLN C 1 30 ? 12.510 -61.981 -2.660 1.00 44.27 498 GLN C CA 1
ATOM 855 C C . GLN C 1 30 ? 13.621 -61.069 -2.170 1.00 44.22 498 GLN C C 1
ATOM 856 O O . GLN C 1 30 ? 14.488 -60.655 -2.949 1.00 40.76 498 GLN C O 1
ATOM 862 N N . ARG C 1 31 ? 13.607 -60.747 -0.873 1.00 52.45 499 ARG C N 1
ATOM 863 C CA . ARG C 1 31 ? 14.572 -59.801 -0.322 1.00 54.92 499 ARG C CA 1
ATOM 864 C C . ARG C 1 31 ? 16.003 -60.282 -0.527 1.00 58.99 499 ARG C C 1
ATOM 865 O O . ARG C 1 31 ? 16.879 -59.501 -0.918 1.00 48.22 499 ARG C O 1
ATOM 873 N N . ALA C 1 32 ? 16.254 -61.571 -0.285 1.00 55.42 500 ALA C N 1
ATOM 874 C CA . ALA C 1 32 ? 17.600 -62.108 -0.454 1.00 54.99 500 ALA C CA 1
ATOM 875 C C . ALA C 1 32 ? 18.018 -62.108 -1.921 1.00 55.98 500 ALA C C 1
ATOM 876 O O . ALA C 1 32 ? 19.165 -61.779 -2.246 1.00 57.03 500 ALA C O 1
ATOM 878 N N . ALA C 1 33 ? 17.101 -62.467 -2.822 1.00 47.37 501 ALA C N 1
ATOM 879 C CA . ALA C 1 33 ? 17.437 -62.499 -4.242 1.00 45.76 501 ALA C CA 1
ATOM 880 C C . ALA C 1 33 ? 17.638 -61.091 -4.787 1.00 40.65 501 ALA C C 1
ATOM 881 O O . ALA C 1 33 ? 18.614 -60.823 -5.496 1.00 45.99 501 ALA C O 1
ATOM 883 N N . LEU C 1 34 ? 16.723 -60.177 -4.462 1.00 41.86 502 LEU C N 1
ATOM 884 C CA . LEU C 1 34 ? 16.868 -58.794 -4.901 1.00 41.53 502 LEU C CA 1
ATOM 885 C C . LEU C 1 34 ? 18.061 -58.125 -4.231 1.00 41.22 502 LEU C C 1
ATOM 886 O O . LEU C 1 34 ? 18.783 -57.350 -4.868 1.00 43.85 502 LEU C O 1
ATOM 891 N N . GLY C 1 35 ? 18.288 -58.419 -2.949 1.00 43.81 503 GLY C N 1
ATOM 892 C CA . GLY C 1 35 ? 19.392 -57.793 -2.239 1.00 43.66 503 GLY C CA 1
ATOM 893 C C . GLY C 1 35 ? 20.741 -58.169 -2.816 1.00 50.99 503 GL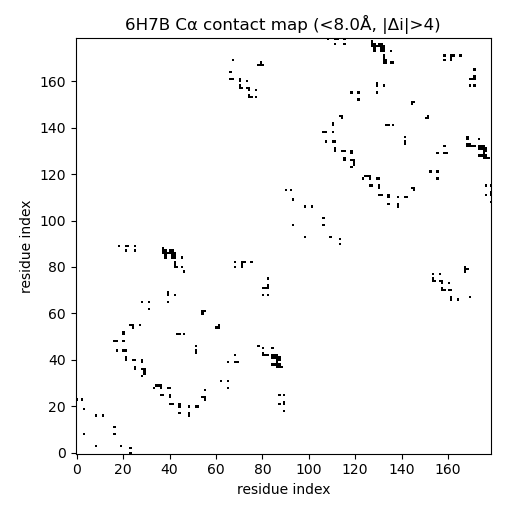Y C C 1
ATOM 894 O O . GLY C 1 35 ? 21.595 -57.307 -3.043 1.00 48.26 503 GLY C O 1
ATOM 895 N N . ASP C 1 36 ? 20.956 -59.467 -3.050 1.00 44.94 504 ASP C N 1
ATOM 896 C CA . ASP C 1 36 ? 22.228 -59.915 -3.609 1.00 49.42 504 ASP C CA 1
ATOM 897 C C . ASP C 1 36 ? 22.507 -59.244 -4.947 1.00 48.95 504 ASP C C 1
ATOM 898 O O . ASP C 1 36 ? 23.644 -58.845 -5.228 1.00 54.91 504 ASP C O 1
ATOM 903 N N . ARG C 1 37 ? 21.475 -59.090 -5.778 1.00 47.34 505 ARG C N 1
ATOM 904 C CA . ARG C 1 37 ? 21.661 -58.505 -7.100 1.00 48.11 505 ARG C CA 1
ATOM 905 C C . ARG C 1 37 ? 21.801 -56.990 -7.033 1.00 47.88 505 ARG C C 1
ATOM 906 O O . ARG C 1 37 ? 22.635 -56.412 -7.740 1.00 48.05 505 ARG C O 1
ATOM 914 N N . LEU C 1 38 ? 20.994 -56.331 -6.199 1.00 41.75 506 LEU C N 1
ATOM 915 C CA . LEU C 1 38 ? 21.173 -54.898 -5.996 1.00 45.98 506 LEU C CA 1
ATOM 916 C C . LEU C 1 38 ? 22.549 -54.598 -5.418 1.00 45.37 506 LEU C C 1
ATOM 917 O O . LEU C 1 38 ? 23.201 -53.627 -5.822 1.00 43.86 506 LEU C O 1
ATOM 922 N N . PHE C 1 39 ? 23.018 -55.433 -4.486 1.00 45.19 507 PHE C N 1
ATOM 923 C CA . PHE C 1 39 ? 24.310 -55.184 -3.855 1.00 49.92 507 PHE C CA 1
ATOM 924 C C . PHE C 1 39 ? 25.434 -55.176 -4.884 1.00 58.24 507 PHE C C 1
ATOM 925 O O . PHE C 1 39 ? 26.290 -54.284 -4.873 1.00 56.23 507 PHE C O 1
ATOM 933 N N . LEU C 1 40 ? 25.450 -56.168 -5.781 1.00 47.28 508 LEU C N 1
ATOM 934 C CA . LEU C 1 40 ? 26.500 -56.234 -6.793 1.00 57.70 508 LEU C CA 1
ATOM 935 C C . LEU C 1 40 ? 26.558 -54.948 -7.607 1.00 52.83 508 LEU C C 1
ATOM 936 O O . LEU C 1 40 ? 27.636 -54.384 -7.823 1.00 59.03 508 LEU C O 1
ATOM 941 N N . LYS C 1 41 ? 25.402 -54.459 -8.052 1.00 54.08 509 LYS C N 1
ATOM 942 C CA . LYS C 1 41 ? 25.385 -53.258 -8.879 1.00 49.78 509 LYS C CA 1
ATOM 943 C C . LYS C 1 41 ? 25.773 -52.018 -8.078 1.00 50.16 509 LYS C C 1
ATOM 944 O O . LYS C 1 41 ? 26.550 -51.186 -8.558 1.00 51.53 509 LYS C O 1
ATOM 950 N N . VAL C 1 42 ? 25.251 -51.880 -6.855 1.00 44.57 510 VAL C N 1
ATOM 951 C CA . VAL C 1 42 ? 25.608 -50.736 -6.015 1.00 46.03 510 VAL C CA 1
ATOM 952 C C . VAL C 1 42 ? 27.091 -50.772 -5.661 1.00 48.98 510 VAL C C 1
ATOM 953 O O . VAL C 1 42 ? 27.740 -49.723 -5.553 1.00 45.84 510 VAL C O 1
ATOM 957 N N . TYR C 1 43 ? 27.650 -51.972 -5.490 1.00 47.03 511 TYR C N 1
ATOM 958 C CA . TYR C 1 43 ? 29.059 -52.116 -5.127 1.00 48.82 511 TYR C CA 1
ATOM 959 C C . TYR C 1 43 ? 29.984 -51.565 -6.206 1.00 53.99 511 TYR C C 1
ATOM 960 O O . TYR C 1 43 ? 31.075 -51.076 -5.893 1.00 53.81 511 TYR C O 1
ATOM 969 N N . GLU C 1 44 ? 29.572 -51.635 -7.475 1.00 52.91 512 GLU C N 1
ATOM 970 C CA . GLU C 1 44 ? 30.382 -51.058 -8.546 1.00 60.12 512 GLU C CA 1
ATOM 971 C C . GLU C 1 44 ? 30.426 -49.538 -8.462 1.00 56.02 512 GLU C C 1
ATOM 972 O O . GLU C 1 44 ? 31.390 -48.919 -8.930 1.00 56.01 512 GLU C O 1
ATOM 978 N N . ILE C 1 45 ? 29.398 -48.929 -7.878 1.00 51.53 513 ILE C N 1
ATOM 979 C CA . ILE C 1 45 ? 29.280 -47.477 -7.803 1.00 48.25 513 ILE C CA 1
ATOM 980 C C . ILE C 1 45 ? 29.814 -46.946 -6.481 1.00 52.86 513 ILE C C 1
ATOM 981 O O . ILE C 1 45 ? 30.496 -45.918 -6.443 1.00 46.62 513 ILE C O 1
ATOM 986 N N . ALA C 1 46 ? 29.504 -47.631 -5.387 1.00 44.77 514 ALA C N 1
ATOM 987 C CA . ALA C 1 46 ? 29.858 -47.179 -4.043 1.00 41.61 514 ALA C CA 1
ATOM 988 C C . ALA C 1 46 ? 30.198 -48.400 -3.208 1.00 40.97 514 ALA C C 1
ATOM 989 O O . ALA C 1 46 ? 29.400 -48.846 -2.374 1.00 48.78 514 ALA C O 1
ATOM 991 N N . PRO C 1 47 ? 31.392 -48.966 -3.399 1.00 54.24 515 PRO C N 1
ATOM 992 C CA . PRO C 1 47 ? 31.700 -50.251 -2.751 1.00 55.87 515 PRO C CA 1
ATOM 993 C C . PRO C 1 47 ? 31.708 -50.190 -1.236 1.00 61.94 515 PRO C C 1
ATOM 994 O O . PRO C 1 47 ? 31.370 -51.188 -0.589 1.00 69.39 515 PRO C O 1
ATOM 998 N N . GLU C 1 48 ? 32.068 -49.051 -0.645 1.00 53.53 516 GLU C N 1
ATOM 999 C CA . GLU C 1 48 ? 32.138 -48.986 0.811 1.00 60.57 516 GLU C CA 1
ATOM 1000 C C . GLU C 1 48 ? 30.749 -48.900 1.439 1.00 52.58 516 GLU C C 1
ATOM 1001 O O . GLU C 1 48 ? 30.459 -49.602 2.414 1.00 57.83 516 GLU C O 1
ATOM 1007 N N . LEU C 1 49 ? 29.879 -48.052 0.900 1.00 48.50 517 LEU C N 1
ATOM 1008 C CA . LEU C 1 49 ? 28.540 -47.870 1.446 1.00 50.69 517 LEU C CA 1
ATOM 1009 C C . LEU C 1 49 ? 27.504 -48.788 0.801 1.00 45.96 517 LEU C C 1
ATOM 1010 O O . LEU C 1 49 ? 26.303 -48.607 1.033 1.00 42.66 517 LEU C O 1
ATOM 1015 N N . ALA C 1 50 ? 27.939 -49.769 0.011 1.00 45.24 518 ALA C N 1
ATOM 1016 C CA . ALA C 1 50 ? 26.992 -50.669 -0.642 1.00 46.02 518 ALA C CA 1
ATOM 1017 C C . ALA C 1 50 ? 26.105 -51.440 0.330 1.00 43.78 518 ALA C C 1
ATOM 1018 O O . ALA C 1 50 ? 24.910 -51.599 0.025 1.00 45.11 518 ALA C O 1
ATOM 1020 N N . PRO C 1 51 ? 26.589 -51.955 1.469 1.00 47.97 519 PRO C N 1
ATOM 1021 C CA . PRO C 1 51 ? 25.651 -52.596 2.409 1.00 51.56 519 PRO C CA 1
ATOM 1022 C C . PRO C 1 51 ? 24.562 -51.656 2.895 1.00 53.32 519 PRO C C 1
ATOM 1023 O O . PRO C 1 51 ? 23.384 -52.037 2.940 1.00 43.32 519 PRO C O 1
ATOM 1027 N N . LYS C 1 52 ? 24.930 -50.429 3.259 1.00 44.16 520 LYS C N 1
ATOM 1028 C CA . LYS C 1 52 ? 23.950 -49.473 3.764 1.00 45.70 520 LYS C CA 1
ATOM 1029 C C . LYS C 1 52 ? 22.956 -49.074 2.683 1.00 42.81 520 LYS C C 1
ATOM 1030 O O . LYS C 1 52 ? 21.741 -49.049 2.919 1.00 40.78 520 LYS C O 1
ATOM 1036 N N . ILE C 1 53 ? 23.456 -48.746 1.490 1.00 38.58 521 ILE C N 1
ATOM 1037 C CA . ILE C 1 53 ? 22.582 -48.295 0.412 1.00 37.47 521 ILE C CA 1
ATOM 1038 C C . ILE C 1 53 ? 21.645 -49.413 -0.025 1.00 40.88 521 ILE C C 1
ATOM 1039 O O . ILE C 1 53 ? 20.446 -49.185 -0.245 1.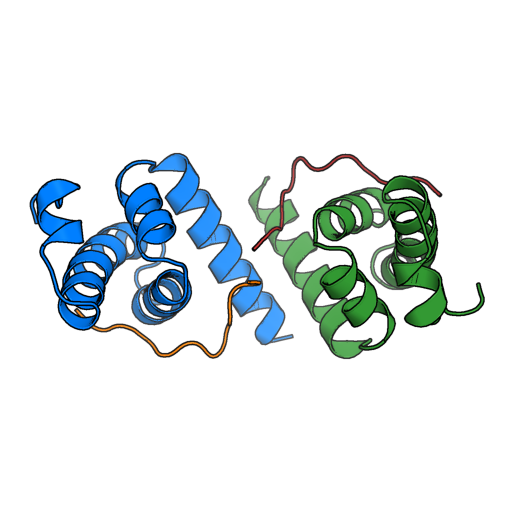00 37.43 521 ILE C O 1
ATOM 1044 N N . THR C 1 54 ? 22.167 -50.638 -0.151 1.00 35.88 522 THR C N 1
ATOM 1045 C CA . THR C 1 54 ? 21.315 -51.772 -0.500 1.00 40.56 522 THR C CA 1
ATOM 1046 C C . THR C 1 54 ? 20.217 -51.972 0.536 1.00 43.74 522 THR C C 1
ATOM 1047 O O . THR C 1 54 ? 19.067 -52.260 0.184 1.00 42.98 522 THR C O 1
ATOM 1051 N N . GLY C 1 55 ? 20.551 -51.813 1.818 1.00 36.06 523 GLY C N 1
ATOM 1052 C CA . GLY C 1 55 ? 19.532 -51.901 2.852 1.00 45.58 523 GLY C CA 1
ATOM 1053 C C . GLY C 1 55 ? 18.469 -50.827 2.714 1.00 46.29 523 GLY C C 1
ATOM 1054 O O . GLY C 1 55 ? 17.281 -51.082 2.930 1.00 38.57 523 GLY C O 1
ATOM 1055 N N . MET C 1 56 ? 18.883 -49.611 2.353 1.00 41.74 524 MET C N 1
ATOM 1056 C CA . MET C 1 56 ? 17.924 -48.542 2.100 1.00 39.75 524 MET C CA 1
ATOM 1057 C C . MET C 1 56 ? 17.019 -48.888 0.925 1.00 40.47 524 MET C C 1
ATOM 1058 O O . MET C 1 56 ? 15.805 -48.654 0.976 1.00 41.35 524 MET C O 1
ATOM 1063 N N . PHE C 1 57 ? 17.594 -49.463 -0.134 1.00 38.23 525 PHE C N 1
ATOM 1064 C CA . PHE C 1 57 ? 16.809 -49.858 -1.301 1.00 38.78 525 PHE C CA 1
ATOM 1065 C C . PHE C 1 57 ? 15.796 -50.944 -0.957 1.00 45.89 525 PHE C C 1
ATOM 1066 O O . PHE C 1 57 ? 14.659 -50.921 -1.442 1.00 42.85 525 PHE C O 1
ATOM 1074 N N . LEU C 1 58 ? 16.191 -51.911 -0.129 1.00 38.93 526 LEU C N 1
ATOM 1075 C CA . LEU C 1 58 ? 15.329 -53.047 0.166 1.00 43.33 526 LEU C CA 1
ATOM 1076 C C . LEU C 1 58 ? 14.102 -52.675 0.983 1.00 46.38 526 LEU C C 1
ATOM 1077 O O . LEU C 1 58 ? 13.256 -53.543 1.216 1.00 46.27 526 LEU C O 1
ATOM 1082 N N . GLU C 1 59 ? 13.976 -51.426 1.426 1.00 49.31 527 GLU C N 1
ATOM 1083 C CA . GLU C 1 59 ? 12.723 -50.998 2.031 1.00 56.00 527 GLU C CA 1
ATOM 1084 C C . GLU C 1 59 ? 11.653 -50.686 0.994 1.00 60.87 527 GLU C C 1
ATOM 1085 O O . GLU C 1 59 ? 10.483 -50.532 1.360 1.00 57.20 527 GLU C O 1
ATOM 1091 N N . MET C 1 60 ? 12.023 -50.598 -0.282 1.00 53.32 528 MET C N 1
ATOM 1092 C CA . MET C 1 60 ? 11.054 -50.459 -1.355 1.00 50.38 528 MET C CA 1
ATOM 1093 C C . MET C 1 60 ? 10.199 -51.715 -1.471 1.00 53.01 528 MET C C 1
ATOM 1094 O O . MET C 1 60 ? 10.558 -52.792 -0.987 1.00 51.38 528 MET C O 1
ATOM 1099 N N . LYS C 1 61 ? 9.058 -51.572 -2.137 1.00 52.75 529 LYS C N 1
ATOM 1100 C CA . LYS C 1 61 ? 8.286 -52.747 -2.491 1.00 48.37 529 LYS C CA 1
ATOM 1101 C C . LYS C 1 61 ? 9.065 -53.581 -3.509 1.00 52.29 529 LYS C C 1
ATOM 1102 O O . LYS C 1 61 ? 9.872 -53.043 -4.275 1.00 50.55 529 LYS C O 1
ATOM 1108 N N . PRO C 1 62 ? 8.869 -54.903 -3.509 1.00 57.95 530 PRO C N 1
ATOM 1109 C CA . PRO C 1 62 ? 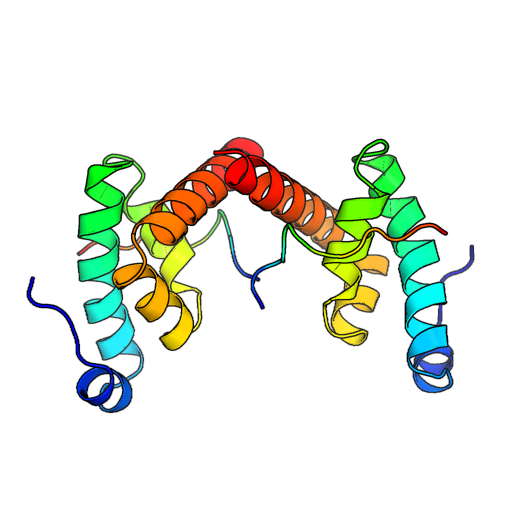9.693 -55.763 -4.379 1.00 54.24 530 PRO C CA 1
ATOM 1110 C C . PRO C 1 62 ? 9.617 -55.404 -5.853 1.00 50.95 530 PRO C C 1
ATOM 1111 O O . PRO C 1 62 ? 10.627 -55.502 -6.562 1.00 52.27 530 PRO C O 1
ATOM 1115 N N . LYS C 1 63 ? 8.445 -54.988 -6.336 1.00 63.04 531 LYS C N 1
ATOM 1116 C CA . LYS C 1 63 ? 8.323 -54.603 -7.738 1.00 68.17 531 LYS C CA 1
ATOM 1117 C C . LYS C 1 63 ? 9.141 -53.352 -8.041 1.00 64.80 531 LYS C C 1
ATOM 1118 O O . LYS C 1 63 ? 9.752 -53.248 -9.111 1.00 62.18 531 LYS C O 1
ATOM 1124 N N . GLU C 1 64 ? 9.171 -52.395 -7.109 1.00 61.63 532 GLU C N 1
ATOM 1125 C CA . GLU C 1 64 ? 9.980 -51.194 -7.297 1.00 58.62 532 GLU C CA 1
ATOM 1126 C C . GLU C 1 64 ? 11.468 -51.522 -7.279 1.00 63.10 532 GLU C C 1
ATOM 1127 O O . GLU C 1 64 ? 12.235 -51.019 -8.109 1.00 55.63 532 GLU C O 1
ATOM 1133 N N . ALA C 1 65 ? 11.897 -52.351 -6.324 1.00 53.08 533 ALA C N 1
ATOM 1134 C CA . ALA C 1 65 ? 13.302 -52.734 -6.256 1.00 45.96 533 ALA C CA 1
ATOM 1135 C C . ALA C 1 65 ? 13.717 -53.526 -7.490 1.00 49.74 533 ALA C C 1
ATOM 1136 O O . ALA C 1 65 ? 14.846 -53.389 -7.978 1.00 52.26 533 ALA C O 1
ATOM 1138 N N . TYR C 1 66 ? 12.813 -54.355 -8.013 1.00 51.35 534 TYR C N 1
ATOM 1139 C CA . TYR C 1 66 ? 13.127 -55.128 -9.208 1.00 44.06 534 TYR C CA 1
ATOM 1140 C C . TYR C 1 66 ? 13.319 -54.221 -10.417 1.00 54.83 534 TYR C C 1
ATOM 1141 O O . TYR C 1 66 ? 14.172 -54.491 -11.272 1.00 51.09 534 TYR C O 1
ATOM 1150 N N . GLU C 1 67 ? 12.541 -53.137 -10.503 1.00 59.17 535 GLU C N 1
ATOM 1151 C CA . GLU C 1 67 ? 12.669 -52.226 -11.635 1.00 62.03 535 GLU C CA 1
ATOM 1152 C C . GLU C 1 67 ? 14.027 -51.537 -11.656 1.00 52.25 535 GLU C C 1
ATOM 1153 O O . GLU C 1 67 ? 14.520 -51.184 -12.732 1.00 56.70 535 GLU C O 1
ATOM 1159 N N . LEU C 1 68 ? 14.647 -51.342 -10.488 1.00 54.86 536 LEU C N 1
ATOM 1160 C CA . LEU C 1 68 ? 15.990 -50.772 -10.453 1.00 57.61 536 LEU C CA 1
ATOM 1161 C C . LEU C 1 68 ? 17.016 -51.701 -11.085 1.00 69.06 536 LEU C C 1
ATOM 1162 O O . LEU C 1 68 ? 17.990 -51.231 -11.685 1.00 75.41 536 LEU C O 1
ATOM 1167 N N . LEU C 1 69 ? 16.824 -53.015 -10.951 1.00 55.69 537 LEU C N 1
ATOM 1168 C CA . LEU C 1 69 ? 17.776 -53.973 -11.497 1.00 57.96 537 LEU C CA 1
ATOM 1169 C C . LEU C 1 69 ? 17.807 -53.969 -13.017 1.00 65.04 537 LEU C C 1
ATOM 1170 O O . LEU C 1 69 ? 18.820 -54.365 -13.603 1.00 75.20 537 LEU C O 1
ATOM 1175 N N . ASN C 1 70 ? 16.724 -53.545 -13.668 1.00 56.10 538 ASN C N 1
ATOM 1176 C CA . ASN C 1 70 ? 16.645 -53.531 -15.123 1.00 57.51 538 ASN C CA 1
ATOM 1177 C C . ASN C 1 70 ? 16.684 -52.122 -15.698 1.00 61.37 538 ASN C C 1
ATOM 1178 O O . ASN C 1 70 ? 16.424 -51.942 -16.892 1.00 69.22 538 ASN C O 1
ATOM 1183 N N . ASP C 1 71 ? 17.006 -51.120 -14.880 1.00 63.75 539 ASP C N 1
ATOM 1184 C CA . ASP C 1 71 ? 17.110 -49.726 -15.325 1.00 58.01 539 ASP C CA 1
ATOM 1185 C C . ASP C 1 71 ? 18.384 -49.168 -14.694 1.00 56.00 539 ASP C C 1
ATOM 1186 O O . ASP C 1 71 ? 18.344 -48.592 -13.602 1.00 52.40 539 ASP C O 1
ATOM 1191 N N . GLN C 1 72 ? 19.509 -49.338 -15.395 1.00 58.55 540 GLN C N 1
ATOM 1192 C CA . GLN C 1 72 ? 20.797 -48.932 -14.842 1.00 51.40 540 GLN C CA 1
ATOM 1193 C C . GLN C 1 72 ? 20.844 -47.432 -14.574 1.00 50.88 540 GLN C C 1
ATOM 1194 O O . GLN C 1 72 ? 21.410 -46.992 -13.567 1.00 48.38 540 GLN C O 1
ATOM 1200 N N . LYS C 1 73 ? 20.254 -46.631 -15.464 1.00 52.80 541 LYS C N 1
ATOM 1201 C CA . LYS C 1 73 ? 20.310 -45.183 -15.292 1.00 58.01 541 LYS C CA 1
ATOM 1202 C C . LYS C 1 73 ? 19.563 -44.741 -14.041 1.00 55.49 541 LYS C C 1
ATOM 1203 O O . LYS C 1 73 ? 20.066 -43.910 -13.275 1.00 50.68 541 LYS C O 1
ATOM 1209 N N . ARG C 1 74 ? 18.373 -45.297 -13.798 1.00 53.26 542 ARG C N 1
ATOM 1210 C CA . ARG C 1 74 ? 17.642 -44.915 -12.596 1.00 55.34 542 ARG C CA 1
ATOM 1211 C C . ARG C 1 74 ? 18.261 -45.526 -11.348 1.00 49.00 542 ARG C C 1
ATOM 1212 O O . ARG C 1 74 ? 18.146 -44.951 -10.260 1.00 44.06 542 ARG C O 1
ATOM 1220 N N . LEU C 1 75 ? 18.932 -46.672 -11.480 1.00 39.09 543 LEU C N 1
ATOM 1221 C CA . LEU C 1 75 ? 19.662 -47.221 -10.343 1.00 41.00 543 LEU C CA 1
ATOM 1222 C C . LEU C 1 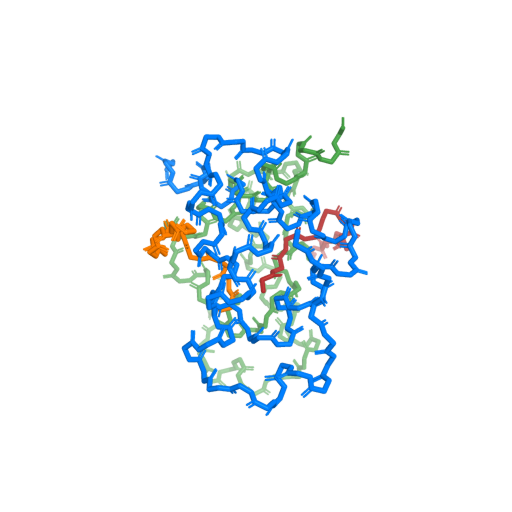75 ? 20.769 -46.276 -9.896 1.00 41.08 543 LEU C C 1
ATOM 1223 O O . LEU C 1 75 ? 20.943 -46.030 -8.696 1.00 39.22 543 LEU C O 1
ATOM 1228 N N . GLU C 1 76 ? 21.524 -45.731 -10.851 1.00 41.29 544 GLU C N 1
ATOM 1229 C CA . GLU C 1 76 ? 22.585 -44.790 -10.511 1.00 41.83 544 GLU C CA 1
ATOM 1230 C C . GLU C 1 76 ? 22.020 -43.522 -9.877 1.00 34.32 544 GLU C C 1
ATOM 1231 O O . GLU C 1 76 ? 22.605 -42.983 -8.930 1.00 39.11 544 GLU C O 1
ATOM 1237 N N . GLU C 1 77 ? 20.883 -43.032 -10.382 1.00 44.33 545 GLU C N 1
ATOM 1238 C CA . GLU C 1 77 ? 20.232 -41.882 -9.758 1.00 48.71 545 GLU C CA 1
ATOM 1239 C C 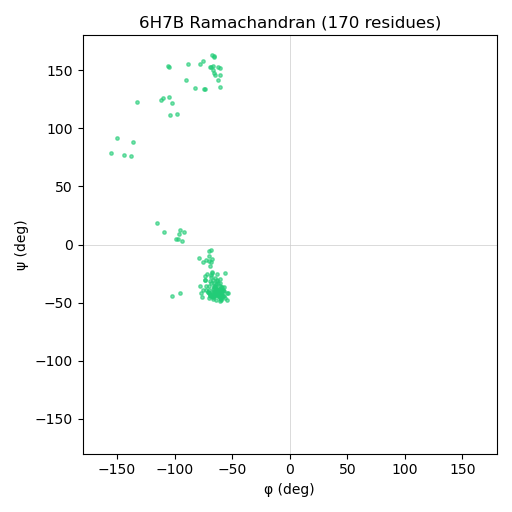. GLU C 1 77 ? 19.859 -42.173 -8.308 1.00 41.87 545 GLU C C 1
ATOM 1240 O O . GLU C 1 77 ? 20.051 -41.324 -7.428 1.00 36.49 545 GLU C O 1
ATOM 1246 N N . ARG C 1 78 ? 19.326 -43.369 -8.038 1.00 35.36 546 ARG C N 1
ATOM 1247 C CA . ARG C 1 78 ? 18.916 -43.709 -6.677 1.00 36.83 546 ARG C CA 1
ATOM 1248 C C . ARG C 1 78 ? 20.106 -43.843 -5.738 1.00 33.81 546 ARG C C 1
ATOM 1249 O O . ARG C 1 78 ? 19.982 -43.545 -4.543 1.00 32.11 546 ARG C O 1
ATOM 1257 N N . VAL C 1 79 ? 21.252 -44.310 -6.241 1.00 31.32 547 VAL C N 1
ATOM 1258 C CA . VAL C 1 79 ? 22.451 -44.357 -5.409 1.00 29.41 547 VAL C CA 1
ATOM 1259 C C . VAL C 1 79 ? 22.895 -42.944 -5.043 1.00 30.21 547 VAL C C 1
ATOM 1260 O O . VAL C 1 79 ? 23.235 -42.666 -3.886 1.00 31.32 547 VAL C O 1
ATOM 1264 N N . THR C 1 80 ? 22.890 -42.033 -6.017 1.00 36.22 548 THR C N 1
ATOM 1265 C CA . THR C 1 80 ? 23.188 -40.632 -5.730 1.00 41.66 548 THR C CA 1
ATOM 1266 C C . THR C 1 80 ? 22.215 -40.065 -4.703 1.00 34.51 548 THR C C 1
ATOM 1267 O O . THR C 1 80 ? 22.620 -39.355 -3.773 1.00 35.33 548 THR C O 1
ATOM 1271 N N . GLU C 1 81 ? 20.927 -40.373 -4.857 1.00 32.67 549 GLU C N 1
ATOM 1272 C CA . GLU C 1 81 ? 19.921 -39.911 -3.905 1.00 33.42 549 GLU C CA 1
ATOM 1273 C C . GLU C 1 81 ? 20.220 -40.422 -2.500 1.00 34.40 549 GLU C C 1
ATOM 1274 O O . GLU C 1 81 ? 20.186 -39.658 -1.528 1.00 38.26 549 GLU C O 1
ATOM 1280 N N . ALA C 1 82 ? 20.523 -41.717 -2.378 1.00 34.31 550 ALA C N 1
ATOM 1281 C CA . ALA C 1 82 ? 20.809 -42.304 -1.072 1.00 35.19 550 ALA C CA 1
ATOM 1282 C C . ALA C 1 82 ? 22.058 -41.691 -0.450 1.00 31.08 550 ALA C C 1
ATOM 1283 O O . ALA C 1 82 ? 22.087 -41.414 0.755 1.00 35.43 550 ALA C O 1
ATOM 1285 N N . LEU C 1 83 ? 23.103 -41.485 -1.253 1.00 31.21 551 LEU C N 1
ATOM 1286 C CA . LEU C 1 83 ? 24.300 -40.816 -0.754 1.00 38.57 551 LEU C CA 1
ATOM 1287 C C . LEU C 1 83 ? 23.977 -39.414 -0.256 1.00 36.29 551 LEU C C 1
ATOM 1288 O O . LEU C 1 83 ? 24.502 -38.973 0.774 1.00 38.70 551 LEU C O 1
ATOM 1293 N N . CYS C 1 84 ? 23.123 -38.694 -0.983 1.00 34.29 552 CYS C N 1
ATOM 1294 C CA . CYS C 1 84 ? 22.712 -37.365 -0.544 1.00 32.68 552 CYS C CA 1
ATOM 1295 C C . CYS C 1 84 ? 21.992 -37.423 0.797 1.00 35.15 552 CYS C C 1
ATOM 1296 O O . CYS C 1 84 ? 22.239 -36.587 1.679 1.00 35.99 552 CYS C O 1
ATOM 1299 N N . VAL C 1 85 ? 21.099 -38.402 0.971 1.00 35.36 553 VAL C N 1
ATOM 1300 C CA . VAL C 1 85 ? 20.382 -38.547 2.237 1.00 38.17 553 VAL C CA 1
ATOM 1301 C C . VAL C 1 85 ? 21.351 -38.882 3.370 1.00 42.57 553 VAL C C 1
ATOM 1302 O O . VAL C 1 85 ? 21.264 -38.315 4.468 1.00 38.91 553 VAL C O 1
ATOM 1306 N N . LEU C 1 86 ? 22.293 -39.797 3.124 1.00 39.00 554 LEU C N 1
ATOM 1307 C CA . LEU C 1 86 ? 23.279 -40.140 4.148 1.00 35.42 554 LEU C CA 1
ATOM 1308 C C . LEU C 1 86 ? 24.142 -38.938 4.519 1.00 36.57 554 LEU C C 1
ATOM 1309 O O . LEU C 1 86 ? 24.445 -38.723 5.698 1.00 40.91 554 LEU C O 1
ATOM 1314 N N . LYS C 1 87 ? 24.551 -38.145 3.527 1.00 33.90 555 LYS C N 1
ATOM 1315 C CA . LYS C 1 87 ? 25.347 -36.955 3.810 1.00 39.52 555 LYS C CA 1
ATOM 1316 C C . LYS C 1 87 ? 24.569 -35.965 4.667 1.00 45.21 555 LYS C C 1
ATOM 1317 O O . LYS C 1 87 ? 25.110 -35.402 5.625 1.00 40.69 555 LYS C O 1
ATOM 1323 N N . ALA C 1 88 ? 23.291 -35.745 4.342 1.00 42.51 556 ALA C N 1
ATOM 1324 C CA . ALA C 1 88 ? 22.470 -34.839 5.136 1.00 38.08 556 ALA C CA 1
ATOM 1325 C C . ALA C 1 88 ? 22.298 -35.343 6.562 1.00 51.41 556 ALA C C 1
ATOM 1326 O O . ALA C 1 88 ? 22.054 -34.548 7.476 1.00 53.04 556 ALA C O 1
ATOM 1328 N N . HIS C 1 89 ? 22.417 -36.657 6.769 1.00 55.54 557 HIS C N 1
ATOM 1329 C CA . HIS C 1 89 ? 22.280 -37.231 8.101 1.00 61.31 557 HIS C CA 1
ATOM 1330 C C . HIS C 1 89 ? 23.458 -36.877 9.002 1.00 56.95 557 HIS C C 1
ATOM 1331 O O . HIS C 1 89 ? 23.364 -37.049 10.222 1.00 63.68 557 HIS C O 1
ATOM 1338 N N . GLN C 1 90 ? 24.554 -36.383 8.434 1.00 59.46 558 GLN C N 1
ATOM 1339 C CA . GLN C 1 90 ? 25.690 -35.923 9.221 1.00 61.71 558 GLN C CA 1
ATOM 1340 C C . GLN C 1 90 ? 25.421 -34.549 9.822 1.00 64.65 558 GLN C C 1
ATOM 1341 O O . GLN C 1 90 ? 26.328 -33.727 9.939 1.00 79.81 558 GLN C O 1
ATOM 1347 N N . HIS D 2 1 ? 7.399 -43.172 -0.720 1.00 64.50 138 HIS D N 1
ATOM 1348 C CA . HIS D 2 1 ? 8.795 -42.779 -0.905 1.00 64.80 138 HIS D CA 1
ATOM 1349 C C . HIS D 2 1 ? 9.643 -43.177 0.298 1.00 70.41 138 HIS D C 1
ATOM 1350 O O . HIS D 2 1 ? 9.343 -42.802 1.432 1.00 85.10 138 HIS D O 1
ATOM 1357 N N . HIS D 2 2 ? 10.710 -43.932 0.047 1.00 57.19 139 HIS D N 1
ATOM 1358 C CA . HIS D 2 2 ? 11.563 -44.460 1.106 1.00 62.12 139 HIS D CA 1
ATOM 1359 C C . HIS D 2 2 ? 13.019 -44.201 0.757 1.00 62.93 139 HIS D C 1
ATOM 1360 O O . HIS D 2 2 ? 13.495 -44.623 -0.302 1.00 60.11 139 HIS D O 1
ATOM 1367 N N . MET D 2 3 ? 13.716 -43.495 1.646 1.00 46.43 140 MET D N 1
ATOM 1368 C CA . MET D 2 3 ? 15.166 -43.333 1.593 1.00 44.19 140 MET D CA 1
ATOM 1369 C C . MET D 2 3 ? 15.575 -43.046 3.040 1.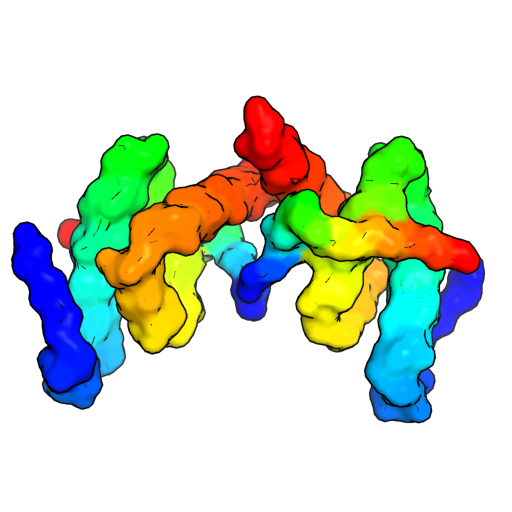00 55.47 140 MET D C 1
ATOM 1370 O O . MET D 2 3 ? 15.814 -41.906 3.441 1.00 61.46 140 MET D O 1
ATOM 1375 N N . ASN D 2 4 ? 15.628 -44.115 3.831 1.00 49.71 141 ASN D N 1
ATOM 1376 C CA . ASN D 2 4 ? 15.769 -44.033 5.276 1.00 49.26 141 ASN D CA 1
ATOM 1377 C C . ASN D 2 4 ? 17.226 -44.233 5.665 1.00 46.09 141 ASN D C 1
ATOM 1378 O O . ASN D 2 4 ? 17.753 -45.344 5.505 1.00 46.86 141 ASN D O 1
ATOM 1383 N N . PRO D 2 5 ? 17.913 -43.212 6.189 1.00 43.84 142 PRO D N 1
ATOM 1384 C CA . PRO D 2 5 ? 19.327 -43.382 6.555 1.00 48.96 142 PRO D CA 1
ATOM 1385 C C . PRO D 2 5 ? 19.551 -44.285 7.756 1.00 53.34 142 PRO D C 1
ATOM 1386 O O . PRO D 2 5 ? 20.708 -44.558 8.092 1.00 50.06 142 PRO D O 1
ATOM 1390 N N . ASN D 2 6 ? 18.493 -44.741 8.420 1.00 47.31 143 ASN D N 1
ATOM 1391 C CA . ASN D 2 6 ? 18.608 -45.646 9.554 1.00 53.62 143 ASN D CA 1
ATOM 1392 C C . ASN D 2 6 ? 18.359 -47.099 9.172 1.00 47.32 143 ASN D C 1
ATOM 1393 O O . ASN D 2 6 ? 18.326 -47.960 10.055 1.00 49.37 143 ASN D O 1
ATOM 1398 N N . ALA D 2 7 ? 18.180 -47.386 7.883 1.00 49.19 144 ALA D N 1
ATOM 1399 C CA . ALA D 2 7 ? 17.878 -48.741 7.442 1.00 52.46 144 ALA D CA 1
ATOM 1400 C C . ALA D 2 7 ? 18.992 -49.707 7.830 1.00 52.61 144 ALA D C 1
ATOM 1401 O O . ALA D 2 7 ? 20.160 -49.329 7.955 1.00 49.68 144 ALA D O 1
ATOM 1403 N N . THR D 2 8 ? 18.612 -50.970 8.017 1.00 50.80 145 THR D N 1
ATOM 1404 C CA . THR D 2 8 ? 19.573 -52.012 8.353 1.00 55.34 145 THR D CA 1
ATOM 1405 C C . THR D 2 8 ? 20.408 -52.363 7.127 1.00 48.55 145 THR D C 1
ATOM 1406 O O . THR D 2 8 ? 19.874 -52.533 6.027 1.00 49.76 145 THR D O 1
ATOM 1410 N N . GLU D 2 9 ? 21.721 -52.463 7.315 1.00 52.54 146 GLU D N 1
ATOM 1411 C CA . GLU D 2 9 ? 22.603 -52.811 6.212 1.00 57.38 146 GLU D CA 1
ATOM 1412 C C . GLU D 2 9 ? 22.309 -54.224 5.718 1.00 60.82 146 GLU D C 1
ATOM 1413 O O . GLU D 2 9 ? 21.948 -55.115 6.490 1.00 63.71 146 GLU D O 1
ATOM 1419 N N . PHE D 2 10 ? 22.456 -54.419 4.412 1.00 50.55 147 PHE D N 1
ATOM 1420 C CA . PHE D 2 10 ? 22.298 -55.730 3.795 1.00 56.60 147 PHE D CA 1
ATOM 1421 C C . PHE D 2 10 ? 23.674 -56.318 3.511 1.00 71.43 147 PHE D C 1
ATOM 1422 O O . PHE D 2 10 ? 24.472 -55.717 2.782 1.00 64.50 147 PHE D O 1
ATOM 1430 N N . MET D 2 11 ? 23.943 -57.493 4.074 1.00 75.13 148 MET D N 1
ATOM 1431 C CA . MET D 2 11 ? 25.148 -58.241 3.762 1.00 81.99 148 MET D CA 1
ATOM 1432 C C . MET D 2 11 ? 24.785 -59.480 2.962 1.00 74.30 148 MET D C 1
ATOM 1433 O O . MET D 2 11 ? 23.927 -60.258 3.399 1.00 85.93 148 MET D O 1
ATOM 1438 N N . PRO D 2 12 ? 25.398 -59.698 1.790 1.00 63.65 149 PRO D N 1
ATOM 1439 C CA . PRO D 2 12 ? 25.141 -60.888 0.973 1.00 70.79 149 PRO D CA 1
ATOM 1440 C C . PRO D 2 12 ? 25.962 -62.090 1.428 1.00 75.74 149 PRO D C 1
ATOM 1441 O O . PRO D 2 12 ? 25.657 -63.212 1.025 1.00 90.20 149 PRO D O 1
#

Sequence (179 aa):
LPPITPQELESMSPQEQRAALGDRLFLKVYEIAPELAPKITGMFLEMMKPKEAYELLNDQKRLEERVTEALCVLKAHQTHHMNPNATEFMPLPPITPQELESMSPQEQRAALGDRLFLKVYEIAPELAPKITGMFLEMKPKEAYELLNDQKRLEERVTEALCVLKAHQHHMNPNATEFMP

Foldseek 3Di:
DDADDPVRLVVDDLVVLLVRLLVLLLVLLCVPVVVCSVVLSVVLSVDDSVVSSVCSVDVVVVVVSSVVSVVVVVVVVD/DPDDPPDDDDDD/DDADDPVVLVVDDLVVLLVRLLVLLLVLLCVVPVVCSVVLSVVLSVDDSVVSSVCSVPVVVVVVSSVVVVVVVVVVD/DDDDPPDDDDDD

Radius of gyration: 18.11 Å; Cα contacts (8 Å, |Δi|>4): 185; chains: 4; bounding box: 48×48×28 Å

GO terms:
  GO:0008143 poly(A) binding (F, IDA)
  GO:0005634 nucleus (C, IDA)
  GO:0005737 cytoplasm (C, IDA)
  GO:0031370 eukaryotic initiation factor 4G binding (F, IDA)
  GO:0008190 eukaryotic initiation factor 4E binding (F, IPI)

InterPro domains:
  IPR000504 RNA recognition motif domain [PF00076] (27-96)
  IPR000504 RNA recognition motif domain [PF00076] (115-176)
  IPR000504 RNA recognition motif domain [PF00076] (209-272)
  IPR000504 RNA recognition motif domain [PF00076] (309-377)
  IPR000504 RNA recognition motif domain [PS50102] (25-103)
  IPR000504 RNA recognition motif domain [PS50102] (113-189)
  IPR000504 RNA recognition motif domain [PS50102] (207-287)
  IPR000504 RNA recognition motif domain [PS50102] (307-384)
  IPR000504 RNA recognition motif domain [SM00360] (26-99)
  IPR000504 RNA recognition motif domain [SM00360] (114-190)
  IPR000504 RNA recognition motif domain [SM00360] (208-283)
  IPR000504 RNA recognition motif domain [SM00360] (308-380)
  IPR002004 Polyadenylate-binding protein/Hyperplastic disc protein, C-terminal [PF00658] (490-554)
  IPR002004 Polyadenylate-binding protein/Hyperplastic disc protein, C-terminal [PS51309] (482-559)
  IPR002004 Polyadenylate-binding protein/Hyperplastic disc protein, C-terminal [SM00517] (494-557)
  IPR003954 RNA recognition motif domain, eukaryotic-type [SM00361] (114-182)
  IPR003954 RNA recognition motif domain, eukaryotic-type [SM00361] (208-278)
  IPR003954 RNA recognition motif domain, eukaryotic-type [SM00361] (308-380)
  IPR006515 Polyadenylate binding protein, human types 1, 2, 3, 4 [TIGR01628] (25-463)
  IPR012677 Nucleotide-binding alpha-beta plait domain superfamily [G3DSA:3.30.70.330] (4-108)

Organism: Leishmania major (NCBI:txid5664)

Solvent-accessible surface area: 10589 Å² total; per-residue (Å²): 130,100,103,7,61,83,121,82,14,141,98,49,34,108,129,94,31,102,48,16,2,0,44,42,0,21,92,75,0,105,146,72,13,72,151,76,0,22,38,0,0,3,1,0,22,106,43,148,57,166,85,1,38,81,4,23,98,45,89,169,108,0,82,106,48,0,44,22,0,60,2,4,18,103,3,76,147,114,181,47,9,46,24,107,5,108,104,17,130,90,133,92,108,8,62,76,118,84,2,121,92,50,43,104,132,98,19,103,50,19,4,0,41,42,0,24,86,74,0,103,139,70,13,72,154,78,0,19,40,0,0,2,1,1,18,69,19,146,46,113,43,1,35,92,0,23,105,52,80,144,76,0,57,55,14,1,33,3,0,64,16,6,25,150,62,107,183,31,100,3,50,28,105,5,107,97,18,134,93

CATH classification: 1.10.1900.10